Protein AF-A0A0C2N9U9-F1 (afdb_monomer_lite)

pLDDT: mean 89.39, std 9.35, range [49.03, 98.31]

Sequence (202 aa):
MAELYLKDLPQAAYCYDESAECYRQIQSRQAYNSYRKSIEIYLTQGDIAPAINSSVVNGYIYEDEFKDVTKSKIFYDLADDLRRKNDIEHECIITHDYMVEFCCKVSDAFNTNIKDIYEIIYVEEEVLRSARSICAMCLRFKEIHSKYIKKLKDREGRERIDYIEKNHKKFSDEVLHRICSSDLFTDEKKKTAMEKINAIKI

Secondary structure (DSSP, 8-state):
--GGG-S-HHHHHHHHHHHHHHHHHTT-THHHHHHHHHHHHHHHHT-HHHHHHHHHHHHHHHHHTS--HHHHHHHHHHHHHHHHHTT-----SS-HHHHHHHHHHHHHHHHH-HHHHHHHHHHHHHHHHH-SS--HHHHHHHHHHHHHHHHHHT--HHHHHHHHHHHHHHHHHHHHHHHHT-TTS-HHHHHHHHHHHHTS--

Structure (mmCIF, N/CA/C/O backbone):
data_AF-A0A0C2N9U9-F1
#
_entry.id   AF-A0A0C2N9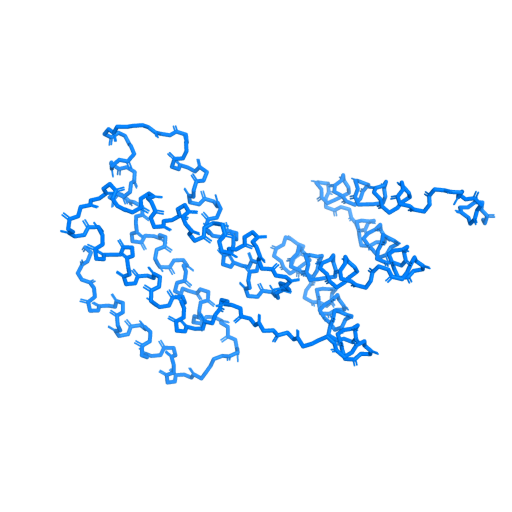U9-F1
#
loop_
_atom_site.group_PDB
_atom_site.id
_atom_site.type_symbol
_atom_site.label_atom_id
_atom_site.label_alt_id
_atom_site.label_comp_id
_atom_site.label_asym_id
_atom_site.label_entity_id
_atom_site.label_seq_id
_atom_site.pdbx_PDB_ins_code
_atom_site.Cartn_x
_atom_site.Cartn_y
_atom_site.Cartn_z
_atom_site.occupancy
_atom_site.B_iso_or_equiv
_atom_site.auth_seq_id
_atom_site.auth_comp_id
_atom_site.auth_asym_id
_atom_site.auth_atom_id
_atom_site.pdbx_PDB_model_num
ATOM 1 N N . MET A 1 1 ? 29.329 5.532 -18.980 1.00 49.03 1 MET A N 1
ATOM 2 C CA . MET A 1 1 ? 29.214 4.086 -19.276 1.00 49.03 1 MET A CA 1
ATOM 3 C C . MET A 1 1 ? 30.197 3.269 -18.426 1.00 49.03 1 MET A C 1
ATOM 5 O O . MET A 1 1 ? 31.014 2.546 -18.971 1.00 49.03 1 MET A O 1
ATOM 9 N N . ALA A 1 2 ? 30.142 3.390 -17.093 1.00 51.28 2 ALA A N 1
ATOM 10 C CA . ALA A 1 2 ? 30.971 2.594 -16.170 1.00 51.28 2 ALA A CA 1
ATOM 11 C C . ALA A 1 2 ? 30.131 1.717 -15.214 1.00 51.28 2 ALA A C 1
ATOM 13 O O . ALA A 1 2 ? 30.673 0.840 -14.558 1.00 51.28 2 ALA A O 1
ATOM 14 N N . GLU A 1 3 ? 28.806 1.909 -15.174 1.00 55.00 3 GLU A N 1
ATOM 15 C CA . GLU A 1 3 ? 27.892 1.201 -14.259 1.00 55.00 3 GLU A CA 1
ATOM 16 C C . GLU A 1 3 ? 27.581 -0.250 -14.698 1.00 55.00 3 GLU A C 1
ATOM 18 O O . GLU A 1 3 ? 27.116 -1.047 -13.895 1.00 55.00 3 GLU A O 1
ATOM 23 N N . LEU A 1 4 ? 27.889 -0.636 -15.944 1.00 50.47 4 LEU A N 1
ATOM 24 C CA . LEU A 1 4 ? 27.544 -1.951 -16.520 1.00 50.47 4 LEU A CA 1
ATOM 25 C C . LEU A 1 4 ? 28.515 -3.098 -16.170 1.00 50.47 4 LEU A C 1
ATOM 27 O O . LEU A 1 4 ? 28.270 -4.233 -16.561 1.00 50.47 4 LEU A O 1
ATOM 31 N N . TYR A 1 5 ? 29.598 -2.826 -15.433 1.00 55.53 5 TYR A N 1
ATOM 32 C CA . TYR A 1 5 ? 30.563 -3.844 -14.975 1.00 55.53 5 TYR A CA 1
ATOM 33 C C . TYR A 1 5 ? 30.456 -4.155 -13.476 1.00 55.53 5 TYR A C 1
ATOM 35 O O . TYR A 1 5 ? 31.357 -4.768 -12.896 1.00 55.53 5 TYR A O 1
ATOM 43 N N . LEU A 1 6 ? 29.364 -3.745 -12.826 1.00 58.78 6 LEU A N 1
ATOM 44 C CA . LEU A 1 6 ? 29.088 -4.161 -11.459 1.00 58.78 6 LEU A CA 1
ATOM 45 C C . LEU A 1 6 ? 28.741 -5.654 -11.472 1.00 58.78 6 LEU A C 1
ATOM 47 O O . LEU A 1 6 ? 27.639 -6.051 -11.831 1.00 58.78 6 LEU A O 1
ATOM 51 N N . LYS A 1 7 ? 29.703 -6.484 -11.050 1.00 65.69 7 LYS A N 1
ATOM 52 C CA . LYS A 1 7 ? 29.516 -7.918 -10.757 1.00 65.69 7 LYS A CA 1
ATOM 53 C C . LYS A 1 7 ? 28.448 -8.188 -9.681 1.00 65.69 7 LYS A C 1
ATOM 55 O O . LYS A 1 7 ? 28.161 -9.347 -9.412 1.00 65.69 7 LYS A O 1
ATOM 60 N N . ASP A 1 8 ? 27.875 -7.142 -9.092 1.00 81.88 8 ASP A N 1
ATOM 61 C CA . ASP A 1 8 ? 26.877 -7.201 -8.034 1.00 81.88 8 ASP A CA 1
ATOM 62 C C . ASP A 1 8 ? 25.655 -6.347 -8.409 1.00 81.88 8 ASP A C 1
ATOM 64 O O . ASP A 1 8 ? 25.446 -5.233 -7.924 1.00 81.88 8 ASP A O 1
ATOM 68 N N . LEU A 1 9 ? 24.876 -6.855 -9.367 1.00 85.62 9 LEU A N 1
ATOM 69 C CA . LEU A 1 9 ? 23.599 -6.257 -9.758 1.00 85.62 9 LEU A CA 1
ATOM 70 C C . LEU A 1 9 ? 22.628 -6.111 -8.561 1.00 85.62 9 LEU A C 1
ATOM 72 O O . LEU A 1 9 ? 21.999 -5.057 -8.474 1.00 85.62 9 LEU A O 1
ATOM 76 N N . PRO A 1 10 ? 22.527 -7.066 -7.603 1.00 88.62 10 PRO A N 1
ATOM 77 C CA . PRO A 1 10 ? 21.650 -6.892 -6.441 1.00 88.62 10 PRO A CA 1
ATOM 78 C C . PRO A 1 10 ? 22.028 -5.673 -5.598 1.00 88.62 10 PRO A C 1
ATOM 80 O O . PRO A 1 10 ? 21.167 -4.860 -5.256 1.00 88.62 10 PRO A O 1
ATOM 83 N N . GLN A 1 11 ? 23.324 -5.491 -5.333 1.00 91.12 11 GLN A N 1
ATOM 84 C CA . GLN A 1 11 ? 23.807 -4.319 -4.608 1.00 91.12 11 GLN A CA 1
ATOM 85 C C . GLN A 1 11 ? 23.508 -3.015 -5.361 1.00 91.12 11 GLN A C 1
ATOM 87 O O . GLN A 1 11 ? 23.217 -1.994 -4.738 1.00 91.12 11 GLN A O 1
ATOM 92 N N . ALA A 1 12 ? 23.554 -3.030 -6.695 1.00 90.62 12 ALA A N 1
ATOM 93 C CA . ALA A 1 12 ? 23.237 -1.858 -7.503 1.00 90.62 12 ALA A CA 1
ATOM 94 C C . ALA A 1 12 ? 21.757 -1.450 -7.392 1.00 90.62 12 ALA A C 1
ATOM 96 O O . ALA A 1 12 ? 21.483 -0.263 -7.210 1.00 90.62 12 ALA A O 1
ATOM 97 N N . ALA A 1 13 ? 20.817 -2.405 -7.455 1.00 92.38 13 ALA A N 1
ATOM 98 C CA . ALA A 1 13 ? 19.388 -2.129 -7.269 1.00 92.38 13 ALA A CA 1
ATOM 99 C C . ALA A 1 13 ? 19.127 -1.482 -5.900 1.00 92.38 13 ALA A C 1
ATOM 101 O O . ALA A 1 13 ? 18.546 -0.398 -5.829 1.00 92.38 13 ALA A O 1
ATOM 102 N N . TYR A 1 14 ? 19.686 -2.074 -4.839 1.00 93.38 14 TYR A N 1
ATOM 103 C CA . TYR A 1 14 ? 19.601 -1.545 -3.478 1.00 93.38 14 TYR A CA 1
ATOM 104 C C . TYR A 1 14 ? 20.135 -0.107 -3.366 1.00 93.38 14 TYR A C 1
ATOM 106 O O . TYR A 1 14 ? 19.474 0.765 -2.809 1.00 93.38 14 TYR A O 1
ATOM 114 N N . CYS A 1 15 ? 21.308 0.184 -3.941 1.00 95.19 15 CYS A N 1
ATOM 115 C CA . CYS A 1 15 ? 21.875 1.536 -3.924 1.00 95.19 15 CYS A CA 1
ATOM 116 C C . CYS A 1 15 ? 20.981 2.567 -4.633 1.00 95.19 15 CYS A C 1
ATOM 118 O O . CYS A 1 15 ? 20.924 3.726 -4.207 1.00 95.19 15 CYS A O 1
ATOM 120 N N . TYR A 1 16 ? 20.298 2.178 -5.714 1.00 96.56 16 TYR A N 1
ATOM 121 C CA . TYR A 1 16 ? 19.346 3.062 -6.384 1.00 96.56 16 TYR A CA 1
ATOM 122 C C . TYR A 1 16 ? 18.065 3.255 -5.576 1.00 96.56 16 TYR A C 1
ATOM 124 O O . TYR A 1 16 ? 17.599 4.392 -5.517 1.00 96.56 16 TYR A O 1
ATOM 132 N N . ASP A 1 17 ? 17.542 2.212 -4.930 1.00 95.06 17 ASP A N 1
ATOM 133 C CA . ASP A 1 17 ? 16.394 2.328 -4.021 1.00 95.06 17 ASP A CA 1
ATOM 134 C C . ASP A 1 17 ? 16.714 3.293 -2.864 1.00 95.06 17 ASP A C 1
ATOM 136 O O . ASP A 1 17 ? 16.006 4.281 -2.673 1.00 95.06 17 ASP A O 1
ATOM 140 N N . GLU A 1 18 ? 17.849 3.115 -2.183 1.00 96.12 18 GLU A N 1
ATOM 141 C CA . GLU A 1 18 ? 18.300 4.011 -1.103 1.00 96.12 18 GLU A CA 1
ATOM 142 C C . GLU A 1 18 ? 18.493 5.457 -1.586 1.00 96.12 18 GLU A C 1
ATOM 144 O O . GLU A 1 18 ? 18.069 6.421 -0.943 1.00 96.12 18 GLU A O 1
ATOM 149 N N . SER A 1 19 ? 19.103 5.633 -2.762 1.00 97.06 19 SER A N 1
ATOM 150 C CA . SER A 1 19 ? 19.270 6.964 -3.355 1.00 97.06 19 SER A CA 1
ATOM 151 C C . SER A 1 19 ? 17.921 7.606 -3.677 1.00 97.06 19 SER A C 1
ATOM 153 O O . SER A 1 19 ? 17.749 8.813 -3.490 1.00 97.06 19 SER A O 1
ATOM 155 N N . ALA A 1 20 ? 16.962 6.822 -4.176 1.00 97.50 20 ALA A N 1
ATOM 156 C CA . ALA A 1 20 ? 15.617 7.295 -4.467 1.00 97.50 20 ALA A CA 1
ATOM 157 C C . ALA A 1 20 ? 14.904 7.766 -3.195 1.00 97.50 20 ALA A C 1
ATOM 159 O O . ALA A 1 20 ? 14.306 8.841 -3.220 1.00 97.50 20 ALA A O 1
ATOM 160 N N . GLU A 1 21 ? 15.045 7.042 -2.081 1.00 97.25 21 GLU A N 1
ATOM 161 C CA . GLU A 1 21 ? 14.502 7.442 -0.778 1.00 97.25 21 GLU A CA 1
ATOM 162 C C . GLU A 1 21 ? 15.120 8.753 -0.270 1.00 97.25 21 GLU A C 1
ATOM 164 O O . GLU A 1 21 ? 14.391 9.670 0.119 1.00 97.25 21 GLU A O 1
ATOM 169 N N . CYS A 1 22 ? 16.443 8.919 -0.365 1.00 97.75 22 CYS A N 1
ATOM 170 C CA . CYS A 1 22 ? 17.098 10.193 -0.047 1.00 97.75 22 CYS A CA 1
ATOM 171 C C . CYS A 1 22 ? 16.561 11.348 -0.910 1.00 97.75 22 CYS A C 1
ATOM 173 O O . CYS A 1 22 ? 16.262 12.431 -0.402 1.00 97.75 22 CYS A O 1
ATOM 175 N N . TYR A 1 23 ? 16.397 11.132 -2.219 1.00 98.19 23 TYR A N 1
ATOM 176 C CA . TYR A 1 23 ? 15.836 12.145 -3.115 1.00 98.19 23 TYR A CA 1
ATOM 177 C C . TYR A 1 23 ? 14.367 12.441 -2.832 1.00 98.19 23 TYR A C 1
ATOM 179 O O . TYR A 1 23 ? 13.954 13.597 -2.937 1.00 98.19 23 TYR A O 1
ATOM 187 N N . ARG A 1 24 ? 13.585 11.429 -2.459 1.00 97.19 24 ARG A N 1
ATOM 188 C CA . ARG A 1 24 ? 12.180 11.565 -2.078 1.00 97.19 24 ARG A CA 1
ATOM 189 C C . ARG A 1 24 ? 12.018 12.453 -0.853 1.00 97.19 24 ARG A C 1
ATOM 191 O O . ARG A 1 24 ? 11.185 13.355 -0.886 1.00 97.19 24 ARG A O 1
ATOM 198 N N . GLN A 1 25 ? 12.857 12.280 0.169 1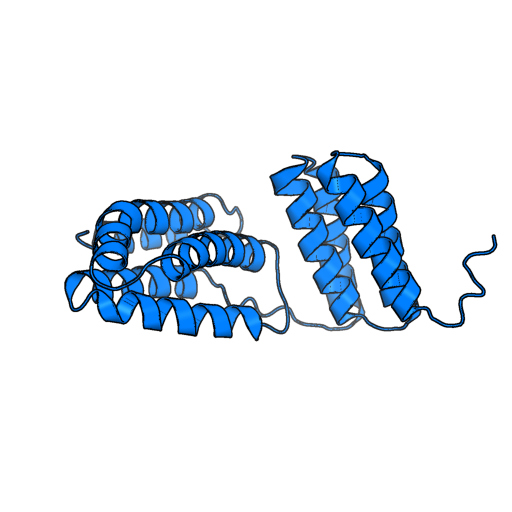.00 96.62 25 GLN A N 1
ATOM 199 C CA . GLN A 1 25 ? 12.823 13.102 1.386 1.00 96.62 25 GLN A CA 1
ATOM 200 C C . GLN A 1 25 ? 12.994 14.603 1.107 1.00 96.62 25 GLN A C 1
ATOM 202 O O . GLN A 1 25 ? 12.370 15.426 1.772 1.00 96.62 25 GLN A O 1
ATOM 207 N N . ILE A 1 26 ? 13.794 14.967 0.099 1.00 97.25 26 ILE A N 1
ATOM 208 C CA . ILE A 1 26 ? 13.979 16.361 -0.342 1.00 97.25 26 ILE A CA 1
ATOM 209 C C . ILE A 1 26 ? 13.111 16.738 -1.556 1.00 97.25 26 ILE A C 1
ATOM 211 O O . ILE A 1 26 ? 13.360 17.758 -2.198 1.00 97.25 26 ILE A O 1
ATOM 215 N N . GLN A 1 27 ? 12.122 15.907 -1.907 1.00 94.44 27 GLN A N 1
ATOM 216 C CA . GLN A 1 27 ? 11.209 16.086 -3.045 1.00 94.44 27 GLN A CA 1
ATOM 217 C C . GLN A 1 27 ? 11.915 16.316 -4.396 1.00 94.44 27 GLN A C 1
ATOM 219 O O . GLN A 1 27 ? 11.404 16.987 -5.299 1.00 94.44 27 GLN A O 1
ATOM 224 N N . SER A 1 28 ? 13.104 15.743 -4.571 1.00 96.69 28 SER A N 1
ATOM 225 C CA . SER A 1 28 ? 13.881 15.876 -5.798 1.00 96.69 28 SER A CA 1
ATOM 226 C C . SER A 1 28 ? 13.285 15.039 -6.926 1.00 96.69 28 SER A C 1
ATOM 228 O O . SER A 1 28 ? 12.960 13.860 -6.772 1.00 96.69 28 SER A O 1
ATOM 230 N N . ARG A 1 29 ? 13.248 15.619 -8.133 1.00 94.50 29 ARG A N 1
ATOM 231 C CA . ARG A 1 29 ? 12.865 14.904 -9.363 1.00 94.50 29 ARG A CA 1
ATOM 232 C C . ARG A 1 29 ? 13.794 13.727 -9.683 1.00 94.50 29 ARG A C 1
ATOM 234 O O . ARG A 1 29 ? 13.412 12.870 -10.473 1.00 94.50 29 ARG A O 1
ATOM 241 N N . GLN A 1 30 ? 14.987 13.676 -9.084 1.00 97.38 30 GLN A N 1
ATOM 242 C CA . GLN A 1 30 ? 15.933 12.574 -9.268 1.00 97.38 30 GLN A CA 1
ATOM 243 C C . GLN A 1 30 ? 15.434 11.249 -8.678 1.00 97.38 30 GLN A C 1
ATOM 245 O O . GLN A 1 30 ? 15.834 10.207 -9.191 1.00 97.38 30 GLN A O 1
ATOM 250 N N . ALA A 1 31 ? 14.505 11.274 -7.710 1.00 97.88 31 ALA A N 1
ATOM 251 C CA . ALA A 1 31 ? 13.888 10.061 -7.167 1.00 97.88 31 ALA A CA 1
ATOM 252 C C . ALA A 1 31 ? 13.310 9.171 -8.282 1.00 97.88 31 ALA A C 1
ATOM 254 O O . ALA A 1 31 ? 13.536 7.966 -8.295 1.00 97.88 31 ALA A O 1
ATOM 255 N N . TYR A 1 32 ? 12.677 9.781 -9.293 1.00 98.06 32 TYR A N 1
ATOM 256 C CA . TYR A 1 32 ? 12.058 9.069 -10.414 1.00 98.06 32 TYR A CA 1
ATOM 257 C C . TYR A 1 32 ? 13.077 8.228 -11.180 1.00 98.06 32 TYR A C 1
ATOM 259 O O . TYR A 1 32 ? 12.848 7.052 -11.454 1.00 98.06 32 TYR A O 1
ATOM 267 N N . ASN A 1 33 ? 14.214 8.843 -11.516 1.00 97.69 33 ASN A N 1
ATOM 268 C CA . ASN A 1 33 ? 15.267 8.191 -12.283 1.00 97.69 33 ASN A CA 1
ATOM 269 C C . ASN A 1 33 ? 15.911 7.061 -11.475 1.00 97.69 33 ASN A C 1
ATOM 271 O O . ASN A 1 33 ? 16.193 6.009 -12.039 1.00 97.69 33 ASN A O 1
ATOM 275 N N . SER A 1 34 ? 16.113 7.257 -10.170 1.00 97.88 34 SER A N 1
ATOM 276 C CA . SER A 1 34 ? 16.665 6.223 -9.292 1.00 97.88 34 SER A CA 1
ATOM 277 C C . SER A 1 34 ? 15.720 5.022 -9.169 1.00 97.88 34 SER A C 1
ATOM 279 O O . SER A 1 34 ? 16.138 3.899 -9.434 1.00 97.88 34 SER A O 1
ATOM 281 N N . TYR A 1 35 ? 14.427 5.249 -8.912 1.00 98.25 35 TYR A N 1
ATOM 282 C CA . TYR A 1 35 ? 13.419 4.182 -8.890 1.00 98.25 35 TYR A CA 1
ATOM 283 C C . TYR A 1 35 ? 13.339 3.412 -10.215 1.00 98.25 35 TYR A C 1
ATOM 285 O O . TYR A 1 35 ? 13.295 2.183 -10.231 1.00 98.25 35 TYR A O 1
ATOM 293 N N . ARG A 1 36 ? 13.356 4.128 -11.348 1.00 98.31 36 ARG A N 1
ATOM 294 C CA . ARG A 1 36 ? 13.384 3.529 -12.691 1.00 98.31 36 ARG A CA 1
ATOM 295 C C . ARG A 1 36 ? 14.598 2.624 -12.893 1.00 98.31 36 ARG A C 1
ATOM 297 O O . ARG A 1 36 ? 14.431 1.503 -13.363 1.00 98.31 36 ARG A O 1
ATOM 304 N N . LYS A 1 37 ? 15.791 3.093 -12.518 1.00 97.19 37 LYS A N 1
ATOM 305 C CA . LYS A 1 37 ? 17.034 2.319 -12.636 1.00 97.19 37 LYS A CA 1
ATOM 306 C C . LYS A 1 37 ? 17.024 1.065 -11.763 1.00 97.19 37 LYS A C 1
ATOM 308 O O . LYS A 1 37 ? 17.445 0.014 -12.230 1.00 97.19 37 LYS A O 1
ATOM 313 N N . SER A 1 38 ? 16.513 1.158 -10.535 1.00 97.62 38 SER A N 1
ATOM 314 C CA . SER A 1 38 ? 16.348 -0.011 -9.662 1.00 97.62 38 SER A CA 1
ATOM 315 C C . SER A 1 38 ? 15.461 -1.082 -10.315 1.00 97.62 38 SER A C 1
ATOM 317 O O . SER A 1 38 ? 15.868 -2.235 -10.451 1.00 97.62 38 SER A O 1
ATOM 319 N N . ILE A 1 39 ? 14.301 -0.683 -10.853 1.00 97.75 39 ILE A N 1
ATOM 320 C CA . ILE A 1 39 ? 13.403 -1.591 -11.587 1.00 97.75 39 ILE A CA 1
ATOM 321 C C . ILE A 1 39 ? 14.095 -2.207 -12.810 1.00 97.75 39 ILE A C 1
ATOM 323 O O . ILE A 1 39 ? 13.982 -3.409 -13.036 1.00 97.75 39 ILE A O 1
ATOM 327 N N . GLU A 1 40 ? 14.832 -1.417 -13.592 1.00 97.25 40 GLU A N 1
ATOM 328 C CA . GLU A 1 40 ? 15.580 -1.912 -14.756 1.00 97.25 40 GLU A CA 1
ATOM 329 C C . GLU A 1 40 ? 16.626 -2.973 -14.378 1.00 97.25 40 GLU A C 1
ATOM 331 O O . GLU A 1 40 ? 16.832 -3.929 -15.131 1.00 97.25 40 GLU A O 1
ATOM 336 N N . ILE A 1 41 ? 17.245 -2.857 -13.201 1.00 96.00 41 ILE A N 1
ATOM 337 C CA . ILE A 1 41 ? 18.189 -3.859 -12.696 1.00 96.00 41 ILE A CA 1
ATOM 338 C C . ILE A 1 41 ? 17.466 -5.149 -12.315 1.00 96.00 41 ILE A C 1
ATOM 340 O O . ILE A 1 41 ? 17.887 -6.204 -12.790 1.00 96.00 41 ILE A O 1
ATOM 344 N N . TYR A 1 42 ? 16.355 -5.080 -11.568 1.00 96.38 42 TYR A N 1
ATOM 345 C CA . TYR A 1 42 ? 15.546 -6.270 -11.262 1.00 96.38 42 TYR A CA 1
ATOM 346 C C . TYR A 1 42 ? 15.123 -7.000 -12.546 1.00 96.38 42 TYR A C 1
ATOM 348 O O . TYR A 1 42 ? 15.248 -8.218 -12.655 1.00 96.38 42 TYR A O 1
ATOM 356 N N . LEU A 1 43 ? 14.707 -6.255 -13.576 1.00 96.75 43 LEU A N 1
ATOM 357 C CA . LEU A 1 43 ? 14.365 -6.834 -14.878 1.00 96.75 43 LEU A CA 1
ATOM 358 C C . LEU A 1 43 ? 15.566 -7.485 -15.572 1.00 96.75 43 LEU A C 1
ATOM 360 O O . LEU A 1 43 ? 15.426 -8.562 -16.146 1.00 96.75 43 LEU A O 1
ATOM 364 N N . THR A 1 44 ? 16.746 -6.866 -15.499 1.00 95.44 44 THR A N 1
ATOM 365 C CA . THR A 1 44 ? 17.985 -7.417 -16.076 1.00 95.44 44 THR A CA 1
ATOM 366 C C . THR A 1 44 ? 18.401 -8.724 -15.394 1.00 95.44 44 THR A C 1
ATOM 368 O O . THR A 1 44 ? 18.977 -9.599 -16.037 1.00 95.44 44 THR A O 1
ATOM 371 N N . GLN A 1 45 ? 18.087 -8.878 -14.108 1.00 94.38 45 GLN A N 1
ATOM 372 C CA . GLN A 1 45 ? 18.348 -10.093 -13.331 1.00 94.38 45 GLN A CA 1
ATOM 373 C C . GLN A 1 45 ? 17.310 -11.201 -13.551 1.00 94.38 45 GLN A C 1
ATOM 375 O O . GLN A 1 45 ? 17.552 -12.342 -13.166 1.00 94.38 45 GLN A O 1
ATOM 380 N N . GLY A 1 46 ? 16.170 -10.885 -14.172 1.00 95.19 46 GLY A N 1
ATOM 381 C CA . GLY A 1 46 ? 15.026 -11.794 -14.269 1.00 95.19 46 GLY A CA 1
ATOM 382 C C . GLY A 1 46 ? 14.142 -11.816 -13.015 1.00 95.19 46 GLY A C 1
ATOM 383 O O . GLY A 1 46 ? 13.229 -12.635 -12.928 1.00 95.19 46 GLY A O 1
ATOM 384 N N . ASP A 1 47 ? 14.355 -10.899 -12.071 1.00 95.81 47 ASP A N 1
ATOM 385 C CA . ASP A 1 47 ? 13.592 -10.781 -10.827 1.00 95.81 47 ASP A CA 1
ATOM 386 C C . ASP A 1 47 ? 12.274 -10.021 -11.062 1.00 95.81 47 ASP A C 1
ATOM 388 O O . ASP A 1 47 ? 12.078 -8.869 -10.663 1.00 95.81 47 ASP A O 1
ATOM 392 N N . ILE A 1 48 ? 11.331 -10.683 -11.738 1.00 96.50 48 ILE A N 1
ATOM 393 C CA . ILE A 1 48 ? 10.069 -10.069 -12.182 1.00 96.50 48 ILE A CA 1
ATOM 394 C C . ILE A 1 48 ? 9.178 -9.633 -11.010 1.00 96.50 48 ILE A C 1
ATOM 396 O O . ILE A 1 48 ? 8.587 -8.553 -11.053 1.00 96.50 48 ILE A O 1
ATOM 400 N N . ALA A 1 49 ? 9.072 -10.442 -9.953 1.00 94.00 49 ALA A N 1
ATOM 401 C CA . ALA A 1 49 ? 8.210 -10.124 -8.813 1.00 94.00 49 ALA A CA 1
ATOM 402 C C . ALA A 1 49 ? 8.675 -8.862 -8.049 1.00 94.00 49 ALA A C 1
ATOM 404 O O . ALA A 1 49 ? 7.845 -7.970 -7.842 1.00 94.00 49 ALA A O 1
ATOM 405 N N . PRO A 1 50 ? 9.970 -8.707 -7.696 1.00 94.25 50 PRO A N 1
ATOM 406 C CA . PRO A 1 50 ? 10.502 -7.439 -7.196 1.00 94.25 50 PRO A CA 1
ATOM 407 C C . PRO A 1 50 ? 10.246 -6.259 -8.137 1.00 94.25 50 PRO A C 1
ATOM 409 O O . PRO A 1 50 ? 9.764 -5.226 -7.682 1.00 94.25 50 PRO A O 1
ATOM 412 N N . ALA A 1 51 ? 10.458 -6.417 -9.449 1.00 96.75 51 ALA A N 1
ATOM 413 C CA . ALA A 1 51 ? 10.204 -5.348 -10.417 1.00 96.75 51 ALA A CA 1
ATOM 414 C C . ALA A 1 51 ? 8.732 -4.886 -10.427 1.00 96.75 51 ALA A C 1
ATOM 416 O O . ALA A 1 51 ? 8.462 -3.680 -10.447 1.00 96.75 51 ALA A O 1
ATOM 417 N N . ILE A 1 52 ? 7.776 -5.822 -10.371 1.00 96.06 52 ILE A N 1
ATOM 418 C CA . ILE A 1 52 ? 6.340 -5.522 -10.259 1.00 96.06 52 ILE A CA 1
ATOM 419 C C . ILE A 1 52 ? 6.052 -4.782 -8.950 1.00 96.06 52 ILE A C 1
ATOM 421 O O . ILE A 1 52 ? 5.418 -3.727 -8.971 1.00 96.06 52 ILE A O 1
ATOM 425 N N . ASN A 1 53 ? 6.526 -5.305 -7.817 1.00 94.56 53 ASN A N 1
ATOM 426 C CA . ASN A 1 53 ? 6.263 -4.718 -6.503 1.00 94.56 53 ASN A CA 1
ATOM 427 C C . ASN A 1 53 ? 6.845 -3.304 -6.389 1.00 94.56 53 ASN A C 1
ATOM 429 O O . ASN A 1 53 ? 6.126 -2.388 -5.988 1.00 94.56 53 ASN A O 1
ATOM 433 N N . SER A 1 54 ? 8.095 -3.105 -6.811 1.00 96.06 54 SER A N 1
ATOM 434 C CA . SER A 1 54 ? 8.738 -1.789 -6.845 1.00 96.06 54 SER A CA 1
ATOM 435 C C . SER A 1 54 ? 7.984 -0.828 -7.757 1.00 96.06 54 SER A C 1
ATOM 437 O O . SER A 1 54 ? 7.751 0.315 -7.379 1.00 96.06 54 SER A O 1
ATOM 439 N N . SER A 1 55 ? 7.508 -1.286 -8.918 1.00 97.69 55 SER A N 1
ATOM 440 C CA . SER A 1 55 ? 6.668 -0.462 -9.794 1.00 97.69 55 SER A CA 1
ATOM 441 C C . SER A 1 55 ? 5.388 -0.011 -9.076 1.00 97.69 55 SER A C 1
ATOM 443 O O . SER A 1 55 ? 5.098 1.179 -9.020 1.00 97.69 55 SER A O 1
ATOM 445 N N . VAL A 1 56 ? 4.655 -0.914 -8.423 1.00 96.75 56 VAL A N 1
ATOM 446 C CA . VAL A 1 56 ? 3.427 -0.550 -7.693 1.00 96.75 56 VAL A CA 1
ATOM 447 C C . VAL A 1 56 ? 3.707 0.409 -6.526 1.00 96.75 56 VAL A C 1
ATOM 449 O O . VAL A 1 56 ? 2.978 1.387 -6.351 1.00 96.75 56 VAL A O 1
ATOM 452 N N . VAL A 1 57 ? 4.766 0.173 -5.746 1.00 96.25 57 VAL A N 1
ATOM 453 C CA . VAL A 1 57 ? 5.164 1.050 -4.629 1.00 96.25 57 VAL A CA 1
ATOM 454 C C . VAL A 1 57 ? 5.546 2.441 -5.124 1.00 96.25 57 VAL A C 1
ATOM 456 O O . VAL A 1 57 ? 5.055 3.438 -4.600 1.00 96.25 57 VAL A O 1
ATOM 459 N N . ASN A 1 58 ? 6.348 2.526 -6.180 1.00 97.88 58 ASN A N 1
ATOM 460 C CA . ASN A 1 58 ? 6.789 3.806 -6.727 1.00 97.88 58 ASN A CA 1
ATOM 461 C C . ASN A 1 58 ? 5.624 4.571 -7.365 1.00 97.88 58 ASN A C 1
ATOM 463 O O . ASN A 1 58 ? 5.516 5.786 -7.194 1.00 97.88 58 ASN A O 1
ATOM 467 N N . GLY A 1 59 ? 4.700 3.865 -8.025 1.00 97.44 59 GLY A N 1
ATOM 468 C CA . GLY A 1 59 ? 3.448 4.445 -8.507 1.00 97.44 59 GLY A CA 1
ATOM 469 C C . GLY A 1 59 ? 2.632 5.076 -7.378 1.00 97.44 59 GLY A C 1
ATOM 470 O O . GLY A 1 59 ? 2.155 6.202 -7.525 1.00 97.44 59 GLY A O 1
ATOM 471 N N . TYR A 1 60 ? 2.551 4.397 -6.230 1.00 95.69 60 TYR A N 1
ATOM 472 C CA . TYR A 1 60 ? 1.871 4.906 -5.038 1.00 95.69 60 TYR A CA 1
ATOM 473 C C . TYR A 1 60 ? 2.535 6.160 -4.469 1.00 95.69 60 TYR A C 1
ATOM 475 O O . TYR A 1 60 ? 1.861 7.160 -4.237 1.00 95.69 60 TYR A O 1
ATOM 483 N N . ILE A 1 61 ? 3.859 6.140 -4.310 1.00 96.00 61 ILE A N 1
ATOM 484 C CA . ILE A 1 61 ? 4.633 7.286 -3.816 1.00 96.00 61 ILE A CA 1
ATOM 485 C C . ILE A 1 61 ? 4.410 8.515 -4.709 1.00 96.00 61 ILE A C 1
ATOM 487 O O . ILE A 1 61 ? 4.170 9.617 -4.214 1.00 96.00 61 ILE A O 1
ATOM 491 N N . TYR A 1 62 ? 4.452 8.348 -6.034 1.00 97.31 62 TYR A N 1
ATOM 492 C CA . TYR A 1 62 ? 4.234 9.467 -6.952 1.00 97.31 62 TYR A CA 1
ATOM 493 C C . TYR A 1 62 ? 2.810 10.017 -6.907 1.00 97.31 62 TYR A C 1
ATOM 495 O O . TYR A 1 62 ? 2.624 11.231 -7.017 1.00 97.31 62 TYR A O 1
ATOM 503 N N . GLU A 1 63 ? 1.818 9.151 -6.719 1.00 95.19 63 GLU A N 1
ATOM 504 C CA . GLU A 1 63 ? 0.427 9.566 -6.576 1.00 95.19 63 GLU A CA 1
ATOM 505 C C . GLU A 1 63 ? 0.185 10.319 -5.265 1.00 95.19 63 GLU A C 1
ATOM 507 O O . GLU A 1 63 ? -0.403 11.402 -5.270 1.00 95.19 63 GLU A O 1
ATOM 512 N N . ASP A 1 64 ? 0.628 9.754 -4.139 1.00 92.00 64 ASP A N 1
ATOM 513 C CA . ASP A 1 64 ? 0.252 10.245 -2.817 1.00 92.00 64 ASP A CA 1
ATOM 514 C C . ASP A 1 64 ? 1.181 11.349 -2.302 1.00 92.00 64 ASP A C 1
ATOM 516 O O . ASP A 1 64 ? 0.700 12.321 -1.723 1.00 92.00 64 ASP A O 1
ATOM 520 N N . GLU A 1 65 ? 2.483 11.292 -2.564 1.00 94.75 65 GLU A N 1
ATOM 521 C CA . GLU A 1 65 ? 3.425 12.274 -2.008 1.00 94.75 65 GLU A CA 1
ATOM 522 C C . GLU A 1 65 ? 3.770 13.379 -2.994 1.00 94.75 65 GLU A C 1
ATOM 524 O O . GLU A 1 65 ? 3.713 14.559 -2.653 1.00 94.75 65 GLU A O 1
ATOM 529 N N . PHE A 1 66 ? 4.084 13.013 -4.237 1.00 94.88 66 PHE A N 1
ATOM 530 C CA . PHE A 1 66 ? 4.433 13.993 -5.269 1.00 94.88 66 PHE A CA 1
ATOM 531 C C . PHE A 1 66 ? 3.212 14.600 -5.965 1.00 94.88 66 PHE A C 1
ATOM 533 O O . PHE A 1 66 ? 3.362 15.587 -6.686 1.00 94.88 66 PHE A O 1
ATOM 540 N N . LYS A 1 67 ? 2.022 14.010 -5.777 1.00 94.81 67 LYS A N 1
ATOM 541 C CA . LYS A 1 67 ? 0.780 14.368 -6.484 1.00 94.81 67 LYS A CA 1
ATOM 542 C C . LYS A 1 67 ? 0.953 14.393 -8.013 1.00 94.81 67 LYS A C 1
ATOM 544 O O . LYS A 1 67 ? 0.296 15.158 -8.716 1.00 94.81 67 LYS A O 1
ATOM 549 N N . ASP A 1 68 ? 1.840 13.544 -8.533 1.00 96.75 68 ASP A N 1
ATOM 550 C CA . ASP A 1 68 ? 2.170 13.424 -9.953 1.00 96.75 68 ASP A CA 1
ATOM 551 C C . ASP A 1 68 ? 1.508 12.165 -10.523 1.00 96.75 68 ASP A C 1
ATOM 553 O O . ASP A 1 68 ? 2.114 11.097 -10.655 1.00 96.75 68 ASP A O 1
ATOM 557 N N . VAL A 1 69 ? 0.222 12.306 -10.853 1.00 95.50 69 VAL A N 1
ATOM 558 C CA . VAL A 1 69 ? -0.615 11.226 -11.402 1.00 95.50 69 VAL A CA 1
ATOM 559 C C . VAL A 1 69 ? -0.045 10.686 -12.717 1.00 95.50 69 VAL A C 1
ATOM 561 O O . VAL A 1 69 ? -0.157 9.495 -12.999 1.00 95.50 69 VAL A O 1
ATOM 564 N N . THR A 1 70 ? 0.628 11.529 -13.506 1.00 96.88 70 THR A N 1
ATOM 565 C CA . THR A 1 70 ? 1.243 11.115 -14.772 1.00 96.88 70 THR A CA 1
ATOM 566 C C . THR A 1 70 ? 2.376 10.122 -14.532 1.00 96.88 70 THR A C 1
ATOM 568 O O . THR A 1 70 ? 2.395 9.059 -15.150 1.00 96.88 70 THR A O 1
ATOM 571 N N . LYS A 1 71 ? 3.305 10.421 -13.614 1.00 97.50 71 LYS A N 1
ATOM 572 C CA . LYS A 1 71 ? 4.382 9.477 -13.268 1.00 97.50 71 LYS A CA 1
ATOM 573 C C . LYS A 1 71 ? 3.872 8.253 -12.528 1.00 97.50 71 LYS A C 1
ATOM 575 O O . LYS A 1 71 ? 4.355 7.156 -12.789 1.00 97.50 71 LYS A O 1
ATOM 580 N N . SER A 1 72 ? 2.895 8.436 -11.645 1.00 97.00 72 SER A N 1
ATOM 581 C CA . SER A 1 72 ? 2.232 7.324 -10.969 1.00 97.00 72 SER A CA 1
ATOM 582 C C . SER A 1 72 ? 1.695 6.303 -11.977 1.00 97.00 72 SER A C 1
ATOM 584 O O . SER A 1 72 ? 2.035 5.121 -11.907 1.00 97.00 72 SER A O 1
ATOM 586 N N . LYS A 1 73 ? 0.964 6.784 -12.991 1.00 96.19 73 LYS A N 1
ATOM 587 C CA . LYS A 1 73 ? 0.412 5.948 -14.056 1.00 96.19 73 LYS A CA 1
ATOM 588 C C . LYS A 1 73 ? 1.489 5.179 -14.820 1.00 96.19 73 LYS A C 1
ATOM 590 O O . LYS A 1 73 ? 1.311 3.994 -15.055 1.00 96.19 73 LYS A O 1
ATOM 595 N N . ILE A 1 74 ? 2.624 5.807 -15.145 1.00 98.06 74 ILE A N 1
ATOM 596 C CA . ILE A 1 74 ? 3.741 5.123 -15.827 1.00 98.06 74 ILE A CA 1
ATOM 597 C C . ILE A 1 74 ? 4.204 3.890 -15.041 1.00 98.06 74 ILE A C 1
ATOM 599 O O . ILE A 1 74 ? 4.485 2.848 -15.631 1.00 98.06 74 ILE A O 1
ATOM 603 N N . PHE A 1 75 ? 4.295 3.995 -13.716 1.00 98.31 75 PHE A N 1
ATOM 604 C CA . PHE A 1 75 ? 4.703 2.872 -12.880 1.00 98.31 75 PHE A CA 1
ATOM 605 C C . PHE A 1 75 ? 3.616 1.799 -12.748 1.00 98.31 75 PHE A C 1
ATOM 607 O O . PHE A 1 75 ? 3.935 0.612 -12.781 1.00 98.31 75 PHE A O 1
ATOM 614 N N . TYR A 1 76 ? 2.345 2.184 -12.629 1.00 96.50 76 TYR A N 1
ATOM 615 C CA . TYR A 1 76 ? 1.249 1.213 -12.596 1.00 96.50 76 TYR A CA 1
ATOM 616 C C . TYR A 1 76 ? 1.096 0.465 -13.923 1.00 96.50 76 TYR A C 1
ATOM 618 O O . TYR A 1 76 ? 1.063 -0.764 -13.912 1.00 96.50 76 TYR A O 1
ATOM 626 N N . ASP A 1 77 ? 1.130 1.179 -15.050 1.00 96.69 77 ASP A N 1
ATOM 627 C CA . ASP A 1 77 ? 1.100 0.583 -16.388 1.00 96.69 77 ASP A CA 1
ATOM 628 C C . ASP A 1 77 ? 2.285 -0.387 -16.573 1.00 96.69 77 ASP A C 1
ATOM 630 O O . ASP A 1 77 ? 2.119 -1.482 -17.107 1.00 96.69 77 ASP A O 1
ATOM 634 N N . LEU A 1 78 ? 3.475 -0.037 -16.062 1.00 97.88 78 LEU A N 1
ATOM 635 C CA . LEU A 1 78 ? 4.637 -0.930 -16.076 1.00 97.88 78 LEU A CA 1
ATOM 636 C C . LEU A 1 78 ? 4.404 -2.207 -15.256 1.00 97.88 78 LEU A C 1
ATOM 638 O O . LEU A 1 78 ? 4.746 -3.293 -15.721 1.00 97.88 78 LEU A O 1
ATOM 642 N N . ALA A 1 79 ? 3.830 -2.104 -14.055 1.00 96.88 79 ALA A N 1
ATOM 643 C CA . ALA A 1 79 ? 3.527 -3.273 -13.230 1.00 96.88 79 ALA A CA 1
ATOM 644 C C . ALA A 1 79 ? 2.548 -4.226 -13.935 1.00 96.88 79 ALA A C 1
ATOM 646 O O . ALA A 1 79 ? 2.763 -5.440 -13.945 1.00 96.88 79 ALA A O 1
ATOM 647 N N . ASP A 1 80 ? 1.505 -3.681 -14.559 1.00 95.31 80 ASP A N 1
ATOM 648 C CA . ASP A 1 80 ? 0.495 -4.464 -15.273 1.00 95.31 80 ASP A CA 1
ATOM 649 C C . ASP A 1 80 ? 1.047 -5.073 -16.568 1.00 95.31 80 ASP A C 1
ATOM 651 O O . ASP A 1 80 ? 0.765 -6.231 -16.884 1.00 95.31 80 ASP A O 1
ATOM 655 N N . ASP A 1 81 ? 1.907 -4.355 -17.289 1.00 97.44 81 ASP A N 1
ATOM 656 C CA . ASP A 1 81 ? 2.643 -4.894 -18.434 1.00 97.44 81 ASP A CA 1
ATOM 657 C C . ASP A 1 81 ? 3.539 -6.068 -18.045 1.00 97.44 81 ASP A C 1
ATOM 659 O O . ASP A 1 81 ? 3.576 -7.078 -18.750 1.00 97.44 81 ASP A O 1
ATOM 663 N N . LEU A 1 82 ? 4.267 -5.947 -16.934 1.00 97.00 82 LEU A N 1
ATOM 664 C CA . LEU A 1 82 ? 5.146 -7.004 -16.443 1.00 97.00 82 LEU A CA 1
ATOM 665 C C . LEU A 1 82 ? 4.357 -8.245 -16.032 1.00 97.00 82 LEU A C 1
ATOM 667 O O . LEU A 1 82 ? 4.768 -9.352 -16.377 1.00 97.00 82 LEU A O 1
ATOM 671 N N . ARG A 1 83 ? 3.210 -8.073 -15.370 1.00 96.00 83 ARG A N 1
ATOM 672 C CA . ARG A 1 83 ? 2.295 -9.177 -15.052 1.00 96.00 83 ARG A CA 1
ATOM 673 C C . ARG A 1 83 ? 1.834 -9.904 -16.305 1.00 96.00 83 ARG A C 1
ATOM 675 O O . ARG A 1 83 ? 2.049 -11.105 -16.420 1.00 96.00 83 ARG A O 1
ATOM 682 N N . ARG A 1 84 ? 1.282 -9.162 -17.273 1.00 96.31 84 ARG A N 1
ATOM 683 C CA . ARG A 1 84 ? 0.769 -9.725 -18.533 1.00 96.31 84 ARG A CA 1
ATOM 684 C C . ARG A 1 84 ? 1.845 -10.460 -19.328 1.00 96.31 84 ARG A C 1
ATOM 686 O O . ARG A 1 84 ? 1.586 -11.534 -19.847 1.00 96.31 84 ARG A O 1
ATOM 693 N N . LYS A 1 85 ? 3.055 -9.900 -19.427 1.00 97.81 85 LYS A N 1
ATOM 694 C CA . LYS A 1 85 ? 4.160 -10.507 -20.195 1.00 97.81 85 LYS A CA 1
ATOM 695 C C . LYS A 1 85 ? 4.706 -11.792 -19.578 1.00 97.81 85 LYS A C 1
ATOM 697 O O . LYS A 1 85 ? 5.303 -12.581 -20.301 1.00 97.81 85 LYS A O 1
ATOM 702 N N . ASN A 1 86 ? 4.541 -11.972 -18.271 1.00 96.62 86 ASN A N 1
ATOM 703 C CA . ASN A 1 86 ? 5.078 -13.115 -17.532 1.00 96.62 86 ASN A CA 1
ATOM 704 C C . ASN A 1 86 ? 3.976 -14.046 -17.004 1.00 96.62 86 ASN A C 1
ATOM 706 O O . ASN A 1 86 ? 4.270 -14.908 -16.183 1.00 96.62 86 ASN A O 1
ATOM 710 N N . ASP A 1 8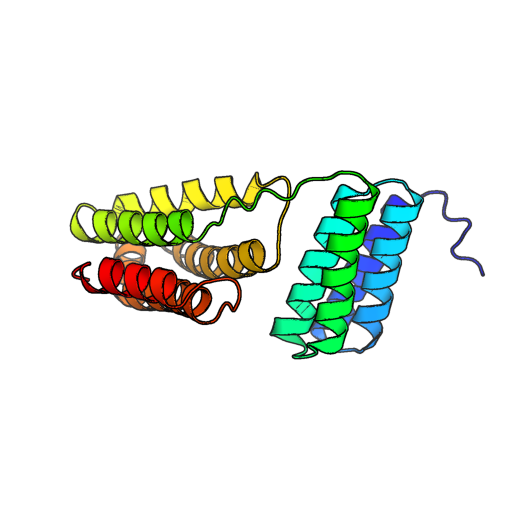7 ? 2.731 -13.857 -17.457 1.00 95.94 87 ASP A N 1
ATOM 711 C CA . ASP A 1 87 ? 1.558 -14.647 -17.063 1.00 95.94 87 ASP A CA 1
ATOM 712 C C . ASP A 1 87 ? 1.355 -14.717 -15.533 1.00 95.94 87 ASP A C 1
ATOM 714 O O . ASP A 1 87 ? 0.989 -15.738 -14.954 1.00 95.94 87 ASP A O 1
ATOM 718 N N . ILE A 1 88 ? 1.644 -13.602 -14.851 1.00 94.06 88 ILE A N 1
ATOM 719 C CA . ILE A 1 88 ? 1.470 -13.470 -13.402 1.00 94.06 88 ILE A CA 1
ATOM 720 C C . ILE A 1 88 ? 0.090 -12.876 -13.146 1.00 94.06 88 ILE A C 1
ATOM 722 O O . ILE A 1 88 ? -0.118 -11.667 -13.289 1.00 94.06 88 ILE A O 1
ATOM 726 N N . GLU A 1 89 ? -0.845 -13.721 -12.729 1.00 91.19 89 GLU A N 1
ATOM 727 C CA . GLU A 1 89 ? -2.159 -13.266 -12.290 1.00 91.19 89 GLU A CA 1
ATOM 728 C C . GLU A 1 89 ? -2.049 -12.409 -11.021 1.00 91.19 89 GLU A C 1
ATOM 730 O O . GLU A 1 89 ? -1.295 -12.704 -10.088 1.00 91.19 89 GLU A O 1
ATOM 735 N N . HIS A 1 90 ? -2.817 -11.320 -10.984 1.00 87.62 90 HIS A N 1
ATOM 736 C CA . HIS A 1 90 ? -2.988 -10.531 -9.774 1.00 87.62 90 HIS A CA 1
ATOM 737 C C . HIS A 1 90 ? -4.283 -10.935 -9.077 1.00 87.62 90 HIS A C 1
ATOM 739 O O . HIS A 1 90 ? -5.373 -10.554 -9.500 1.00 87.62 90 HIS A O 1
ATOM 745 N N . GLU A 1 91 ? -4.142 -11.646 -7.965 1.00 87.75 91 GLU A N 1
ATOM 746 C CA . GLU A 1 91 ? -5.236 -11.880 -7.032 1.00 87.75 91 GLU A CA 1
ATOM 747 C C . GLU A 1 91 ? -5.142 -10.857 -5.893 1.00 87.75 91 GLU A C 1
ATOM 749 O O . GLU A 1 91 ? -4.296 -10.948 -4.997 1.00 87.75 91 GLU A O 1
ATOM 754 N N . CYS A 1 92 ? -5.974 -9.815 -5.961 1.00 88.31 92 CYS A N 1
ATOM 755 C CA . CYS A 1 92 ? -6.055 -8.820 -4.899 1.00 88.31 92 CYS A CA 1
ATOM 756 C C . CYS A 1 92 ? -6.736 -9.437 -3.673 1.00 88.31 92 CYS A C 1
ATOM 758 O O . CYS A 1 92 ? -7.955 -9.583 -3.660 1.00 88.31 92 CYS A O 1
ATOM 760 N N . ILE A 1 93 ? -5.967 -9.742 -2.625 1.00 87.56 93 ILE A N 1
ATOM 761 C CA . ILE A 1 93 ? -6.517 -10.223 -1.343 1.00 87.56 93 ILE A CA 1
ATOM 762 C C . ILE A 1 93 ? -7.426 -9.156 -0.712 1.00 87.56 93 ILE A C 1
ATOM 764 O O . ILE A 1 93 ? -8.462 -9.464 -0.126 1.00 87.56 93 ILE A O 1
ATOM 768 N N . ILE A 1 94 ? -7.066 -7.881 -0.880 1.00 88.19 94 ILE A N 1
ATOM 769 C CA . ILE A 1 94 ? -7.783 -6.737 -0.310 1.00 88.19 94 ILE A CA 1
ATOM 770 C C . ILE A 1 94 ? -8.926 -6.340 -1.239 1.00 88.19 94 ILE A C 1
ATOM 772 O O . ILE A 1 94 ? -8.916 -5.300 -1.899 1.00 88.19 94 ILE A O 1
ATOM 776 N N . THR A 1 95 ? -9.907 -7.230 -1.334 1.00 87.75 95 THR A N 1
ATOM 777 C CA . THR A 1 95 ? -11.144 -6.973 -2.064 1.00 87.75 95 THR A CA 1
ATOM 778 C C . THR A 1 95 ? -12.034 -5.990 -1.302 1.00 87.75 95 THR A C 1
ATOM 780 O O . THR A 1 95 ? -11.834 -5.693 -0.124 1.00 87.75 95 THR A O 1
ATOM 783 N N . HIS A 1 96 ? -13.070 -5.503 -1.982 1.00 82.94 96 HIS A N 1
ATOM 784 C CA . HIS A 1 96 ? -14.154 -4.760 -1.345 1.00 82.94 96 HIS A CA 1
ATOM 785 C C . HIS A 1 96 ? -14.746 -5.514 -0.151 1.00 82.94 96 HIS A C 1
ATOM 787 O O . HIS A 1 96 ? -14.857 -4.965 0.943 1.00 82.94 96 HIS A O 1
ATOM 793 N N . ASP A 1 97 ? -15.115 -6.773 -0.379 1.00 85.12 97 ASP A N 1
ATOM 794 C CA . ASP A 1 97 ? -15.805 -7.579 0.620 1.00 85.12 97 ASP A CA 1
ATOM 795 C C . ASP A 1 97 ? -14.890 -7.850 1.807 1.00 85.12 97 ASP A C 1
ATOM 797 O O . ASP A 1 97 ? -15.333 -7.725 2.944 1.00 85.12 97 ASP A O 1
ATOM 801 N N . TYR A 1 98 ? -13.600 -8.069 1.543 1.00 90.06 98 TYR A N 1
ATOM 802 C CA . TYR A 1 98 ? -12.585 -8.166 2.583 1.00 90.06 98 TYR A CA 1
ATOM 803 C C . TYR A 1 98 ? -12.502 -6.886 3.429 1.00 90.06 98 TYR A C 1
ATOM 805 O O . TYR A 1 98 ? -12.539 -6.965 4.653 1.00 90.06 98 TYR A O 1
ATOM 813 N N . MET A 1 99 ? -12.434 -5.696 2.818 1.00 87.19 99 MET A N 1
ATOM 814 C CA . MET A 1 99 ? -12.344 -4.445 3.587 1.00 87.19 99 MET A CA 1
ATOM 815 C C . MET A 1 99 ? -13.609 -4.176 4.416 1.00 87.19 99 MET A C 1
ATOM 817 O O . MET A 1 99 ? -13.512 -3.702 5.548 1.00 87.19 99 MET A O 1
ATOM 821 N N . VAL A 1 100 ? -14.793 -4.495 3.881 1.00 84.19 100 VAL A N 1
ATOM 822 C CA . VAL A 1 100 ? -16.062 -4.381 4.618 1.00 84.19 100 VAL A CA 1
ATOM 823 C C . VAL A 1 100 ? -16.106 -5.371 5.778 1.00 84.19 100 VAL A C 1
ATOM 825 O O . VAL A 1 100 ? -16.435 -4.980 6.894 1.00 84.19 100 VAL A O 1
ATOM 828 N N . GLU A 1 101 ? -15.756 -6.633 5.531 1.00 89.56 101 GLU A N 1
ATOM 829 C CA . GLU A 1 101 ? -15.695 -7.671 6.560 1.00 89.56 101 GLU A CA 1
ATOM 830 C C . GLU A 1 101 ? -14.702 -7.294 7.662 1.00 89.56 101 GLU A C 1
ATOM 832 O O . GLU A 1 101 ? -15.014 -7.430 8.842 1.00 89.56 101 GLU A O 1
ATOM 837 N N . PHE A 1 102 ? -13.543 -6.750 7.292 1.00 89.88 102 PHE A N 1
ATOM 838 C CA . PHE A 1 102 ? -12.566 -6.222 8.232 1.00 89.88 102 PHE A CA 1
ATOM 839 C C . PHE A 1 102 ? -13.163 -5.113 9.110 1.00 89.88 102 PHE A C 1
ATOM 841 O O . PHE A 1 102 ? -13.081 -5.198 10.335 1.00 89.88 102 PHE A O 1
ATOM 848 N N . CYS A 1 103 ? -13.818 -4.106 8.521 1.00 86.00 103 CYS A N 1
ATOM 849 C CA . CYS A 1 103 ? -14.492 -3.059 9.294 1.00 86.00 103 CYS A CA 1
ATOM 850 C C . CYS A 1 103 ? -15.547 -3.640 10.249 1.00 86.00 103 CYS A C 1
ATOM 852 O O . CYS A 1 103 ? -15.571 -3.255 11.416 1.00 86.00 103 CYS A O 1
ATOM 854 N N . CYS A 1 104 ? -16.362 -4.598 9.791 1.00 86.94 104 CYS A N 1
ATOM 855 C CA . CYS A 1 104 ? -17.334 -5.291 10.639 1.00 86.94 104 CYS A CA 1
ATOM 856 C C . CYS A 1 104 ? -16.656 -6.012 11.811 1.00 86.94 104 CYS A C 1
ATOM 858 O O . CYS A 1 104 ? -17.030 -5.769 12.953 1.00 86.94 104 CYS A O 1
ATOM 860 N N . LYS A 1 105 ? -15.609 -6.811 11.562 1.00 90.44 105 LYS A N 1
ATOM 861 C CA . LYS A 1 105 ? -14.857 -7.524 12.612 1.00 90.44 105 LYS A CA 1
ATOM 862 C C . LYS A 1 105 ? -14.293 -6.574 13.664 1.00 90.44 105 LYS A C 1
ATOM 864 O O . LYS A 1 105 ? -14.435 -6.828 14.858 1.00 90.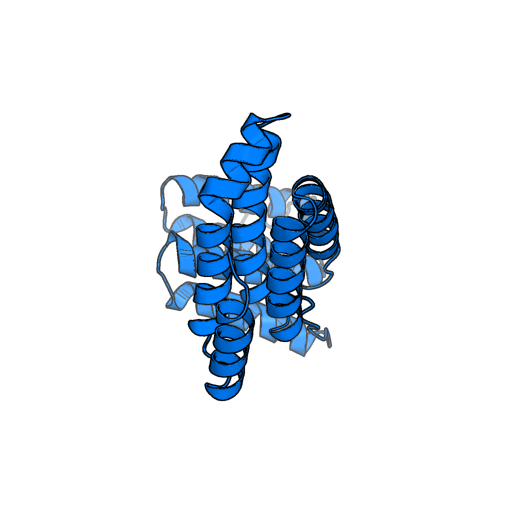44 105 LYS A O 1
ATOM 869 N N . VAL A 1 106 ? -13.663 -5.477 13.237 1.00 87.62 106 VAL A N 1
ATOM 870 C CA . VAL A 1 106 ? -13.084 -4.497 14.168 1.00 87.62 106 VAL A CA 1
ATOM 871 C C . VAL A 1 106 ? -14.180 -3.852 15.016 1.00 87.62 106 VAL A C 1
ATOM 873 O O . VAL A 1 106 ? -13.995 -3.679 16.219 1.00 87.62 106 VAL A O 1
ATOM 876 N N . SER A 1 107 ? -15.328 -3.517 14.431 1.00 86.38 107 SER A N 1
ATOM 877 C CA . SER A 1 107 ? -16.419 -2.902 15.184 1.00 86.38 107 SER A CA 1
ATOM 878 C C . SER A 1 107 ? -17.206 -3.875 16.066 1.00 86.38 107 SER A C 1
ATOM 880 O O . SER A 1 107 ? -17.644 -3.498 17.152 1.00 86.38 107 SER A O 1
ATOM 882 N N . ASP A 1 108 ? -17.358 -5.131 15.658 1.00 89.56 108 ASP A N 1
ATOM 883 C CA . ASP A 1 108 ? -17.935 -6.178 16.504 1.00 89.56 108 ASP A CA 1
ATOM 884 C C . ASP A 1 108 ? -17.039 -6.418 17.725 1.00 89.56 108 ASP A C 1
ATOM 886 O O . ASP A 1 108 ? -17.524 -6.474 18.858 1.00 89.56 108 ASP A O 1
ATOM 890 N N . ALA A 1 109 ? -15.718 -6.454 17.526 1.00 90.31 109 ALA A N 1
ATOM 891 C CA . ALA A 1 109 ? -14.749 -6.526 18.615 1.00 90.31 109 ALA A CA 1
ATOM 892 C C . ALA A 1 109 ? -14.790 -5.276 19.506 1.00 90.31 109 ALA A C 1
ATOM 894 O O . ALA A 1 109 ? -14.706 -5.392 20.725 1.00 90.31 109 ALA A O 1
ATOM 895 N N . PHE A 1 110 ? -14.999 -4.087 18.933 1.00 87.06 110 PHE A N 1
ATOM 896 C CA . PHE A 1 110 ? -15.175 -2.852 19.704 1.00 87.06 110 PHE A CA 1
ATOM 897 C C . PHE A 1 110 ? -16.349 -2.938 20.681 1.00 87.06 110 PHE A C 1
ATOM 899 O O . PHE A 1 110 ? -16.215 -2.560 21.843 1.00 87.06 110 PHE A O 1
ATOM 906 N N . ASN A 1 111 ? -17.472 -3.490 2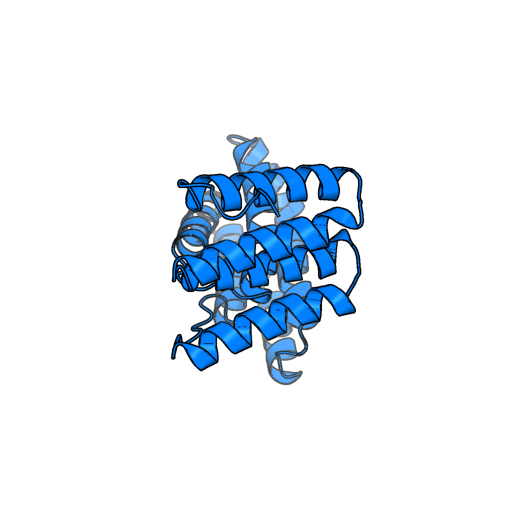0.225 1.00 87.00 111 ASN A N 1
ATOM 907 C CA . ASN A 1 111 ? -18.699 -3.593 21.010 1.00 87.00 111 ASN A CA 1
ATOM 908 C C . ASN A 1 111 ? -18.709 -4.760 22.009 1.00 87.00 111 ASN A C 1
ATOM 910 O O . ASN A 1 111 ? -19.451 -4.718 22.991 1.00 87.00 111 ASN A O 1
ATOM 914 N N . THR A 1 112 ? -17.925 -5.811 21.765 1.00 91.12 112 THR A N 1
ATOM 915 C CA . THR A 1 112 ? -17.910 -7.024 22.601 1.00 91.12 112 THR A CA 1
ATOM 916 C C . THR A 1 112 ? -16.736 -7.047 23.576 1.00 91.12 112 THR A C 1
ATOM 918 O O . THR A 1 112 ? -16.934 -7.185 24.783 1.00 91.12 112 THR A O 1
ATOM 921 N N . ASN A 1 113 ? -15.511 -6.901 23.072 1.00 91.44 113 ASN A N 1
ATOM 922 C CA . ASN A 1 113 ? -14.286 -6.937 23.854 1.00 91.44 113 ASN A CA 1
ATOM 923 C C . ASN A 1 113 ? -13.161 -6.205 23.112 1.00 91.44 113 ASN A C 1
ATOM 925 O O . ASN A 1 113 ? -12.486 -6.750 22.241 1.00 91.44 113 ASN A O 1
ATOM 929 N N . ILE A 1 114 ? -12.895 -4.970 23.537 1.00 87.06 114 ILE A N 1
ATOM 930 C CA . ILE A 1 114 ? -11.917 -4.080 22.901 1.00 87.06 114 ILE A CA 1
ATOM 931 C C . ILE A 1 114 ? -10.492 -4.664 22.816 1.00 87.06 114 ILE A C 1
ATOM 933 O O . ILE A 1 114 ? -9.682 -4.209 22.009 1.00 87.06 114 ILE A O 1
ATOM 937 N N . LYS A 1 115 ? -10.157 -5.671 23.636 1.00 85.62 115 LYS A N 1
ATOM 938 C CA . LYS A 1 115 ? -8.852 -6.348 23.570 1.00 85.62 115 LYS A CA 1
ATOM 939 C C . LYS A 1 115 ? -8.682 -7.139 22.272 1.00 85.62 115 LYS A C 1
ATOM 941 O O . LYS A 1 115 ? -7.565 -7.196 21.760 1.00 85.62 115 LYS A O 1
ATOM 946 N N . ASP A 1 116 ? -9.776 -7.652 21.717 1.00 90.38 116 ASP A N 1
ATOM 947 C CA . ASP A 1 116 ? -9.771 -8.505 20.525 1.00 90.38 116 ASP A CA 1
ATOM 948 C C . ASP A 1 116 ? -9.462 -7.690 19.260 1.00 90.38 116 ASP A C 1
ATOM 950 O O . ASP A 1 116 ? -8.917 -8.215 18.293 1.00 90.38 116 ASP A O 1
ATOM 954 N N . ILE A 1 117 ? -9.690 -6.368 19.287 1.00 88.12 117 ILE A N 1
ATOM 955 C CA . ILE A 1 117 ? -9.314 -5.460 18.191 1.00 88.12 117 ILE A CA 1
ATOM 956 C C . ILE A 1 117 ? -7.825 -5.548 17.883 1.00 88.12 117 ILE A C 1
ATOM 958 O O . ILE A 1 117 ? -7.436 -5.552 16.717 1.00 88.12 117 ILE A O 1
ATOM 962 N N . TYR A 1 118 ? -6.981 -5.581 18.915 1.00 85.12 118 TYR A N 1
ATOM 963 C CA . TYR A 1 118 ? -5.537 -5.613 18.707 1.00 85.12 118 TYR A CA 1
ATOM 964 C C . TYR A 1 118 ? -5.106 -6.909 18.018 1.00 85.12 118 TYR A C 1
ATOM 966 O O . TYR A 1 118 ? -4.255 -6.871 17.133 1.00 85.12 118 TYR A O 1
ATOM 974 N N . GLU A 1 119 ? -5.714 -8.034 18.396 1.00 89.25 119 GLU A N 1
ATOM 975 C CA . GLU A 1 119 ? -5.451 -9.335 17.789 1.00 89.25 119 GLU A CA 1
ATOM 976 C C . GLU A 1 119 ? -5.925 -9.380 16.334 1.00 89.25 119 GLU A C 1
ATOM 978 O O . GLU A 1 119 ? -5.132 -9.724 15.463 1.00 89.25 119 GLU A O 1
ATOM 983 N N . ILE A 1 120 ? -7.157 -8.933 16.054 1.00 90.75 120 ILE A N 1
ATOM 984 C CA . ILE A 1 120 ? -7.694 -8.836 14.685 1.00 90.75 120 ILE A CA 1
ATOM 985 C C . ILE A 1 120 ? -6.749 -8.013 13.814 1.00 90.75 120 ILE A C 1
ATOM 987 O O . ILE A 1 120 ? -6.281 -8.476 12.781 1.00 90.75 120 ILE A O 1
ATOM 991 N N . ILE A 1 121 ? -6.404 -6.807 14.259 1.00 87.06 121 ILE A N 1
ATOM 992 C CA . ILE A 1 121 ? -5.525 -5.910 13.512 1.00 87.06 121 ILE A CA 1
ATOM 993 C C . ILE A 1 121 ? -4.138 -6.537 13.303 1.00 87.06 121 ILE A C 1
ATOM 995 O O . ILE A 1 121 ? -3.551 -6.398 12.236 1.00 87.06 121 ILE A O 1
ATOM 999 N N . TYR A 1 122 ? -3.587 -7.245 14.287 1.00 88.44 122 TYR A N 1
ATOM 1000 C CA . TYR A 1 122 ? -2.286 -7.892 14.125 1.00 88.44 122 TYR A CA 1
ATOM 1001 C C . TYR A 1 122 ? -2.327 -9.049 13.116 1.00 88.44 122 TYR A C 1
ATOM 1003 O O . TYR A 1 122 ? -1.449 -9.143 12.259 1.00 88.44 122 TYR A O 1
ATOM 1011 N N . VAL A 1 123 ? -3.361 -9.892 13.170 1.00 90.56 123 VAL A N 1
ATOM 1012 C CA . VAL A 1 123 ? -3.560 -10.992 12.212 1.00 90.56 123 VAL A CA 1
ATOM 1013 C C . VAL A 1 123 ? -3.668 -10.453 10.785 1.00 90.56 123 VAL A C 1
ATOM 1015 O O . VAL A 1 123 ? -3.030 -10.976 9.872 1.00 90.56 123 VAL A O 1
ATOM 1018 N N . GLU A 1 124 ? -4.397 -9.358 10.590 1.00 90.25 124 GLU A N 1
ATOM 1019 C CA . GLU A 1 124 ? -4.563 -8.747 9.267 1.00 90.25 124 GLU A CA 1
ATOM 1020 C C . GLU A 1 124 ? -3.266 -8.075 8.772 1.00 90.25 124 GLU A C 1
ATOM 1022 O O . GLU A 1 124 ? -3.003 -8.018 7.569 1.00 90.25 124 GLU A O 1
ATOM 1027 N N . GLU A 1 125 ? -2.380 -7.638 9.681 1.00 89.06 125 GLU A N 1
ATOM 1028 C CA . GLU A 1 125 ? -1.029 -7.177 9.325 1.00 89.06 125 GLU A CA 1
ATOM 1029 C C . GLU A 1 125 ? -0.219 -8.309 8.673 1.00 89.06 125 GLU A C 1
ATOM 1031 O O . GLU A 1 125 ? 0.474 -8.081 7.678 1.00 89.06 125 GLU A O 1
ATOM 1036 N N . GLU A 1 126 ? -0.332 -9.532 9.191 1.00 89.38 126 GLU A N 1
ATOM 1037 C CA . GLU A 1 126 ? 0.354 -10.715 8.659 1.00 89.38 126 GLU A CA 1
ATOM 1038 C C . GLU A 1 126 ? -0.223 -11.172 7.310 1.00 89.38 126 GLU A C 1
ATOM 1040 O O . GLU A 1 126 ? 0.534 -11.515 6.393 1.00 89.38 126 GLU A O 1
ATOM 1045 N N . VAL A 1 127 ? -1.544 -11.085 7.122 1.00 88.81 127 VAL A N 1
ATOM 1046 C CA . VAL A 1 127 ? -2.182 -11.311 5.810 1.00 88.81 127 VAL A CA 1
ATOM 1047 C C . VAL A 1 127 ? -1.620 -10.333 4.771 1.00 88.81 127 VAL A C 1
ATOM 1049 O O . VAL A 1 127 ? -1.200 -10.732 3.684 1.00 88.81 127 VAL A O 1
ATOM 1052 N N . LEU A 1 128 ? -1.504 -9.051 5.124 1.00 87.81 128 LEU A N 1
ATOM 1053 C CA . LEU A 1 128 ? -0.936 -8.028 4.242 1.00 87.81 128 LEU A CA 1
ATOM 1054 C C . LEU A 1 128 ? 0.561 -8.212 3.961 1.00 87.81 128 LEU A C 1
ATOM 1056 O O . LEU A 1 128 ? 1.039 -7.814 2.895 1.00 87.81 128 LEU A O 1
ATOM 1060 N N . ARG A 1 129 ? 1.325 -8.766 4.908 1.00 85.69 129 ARG A N 1
ATOM 1061 C CA . ARG A 1 129 ? 2.759 -9.060 4.734 1.00 85.69 129 ARG A CA 1
ATOM 1062 C C . ARG A 1 129 ? 3.001 -10.281 3.855 1.00 85.69 129 ARG A C 1
ATOM 1064 O O . ARG A 1 129 ? 3.980 -10.297 3.117 1.00 85.69 129 ARG A O 1
ATOM 1071 N N . SER A 1 130 ? 2.120 -11.274 3.928 1.00 85.94 130 SER A N 1
ATOM 1072 C CA . SER A 1 130 ? 2.224 -12.524 3.166 1.00 85.94 130 SER A CA 1
ATOM 1073 C C . SER A 1 130 ? 1.669 -12.429 1.739 1.00 85.94 130 SER A C 1
ATOM 1075 O O . SER A 1 130 ? 1.849 -13.358 0.946 1.00 85.94 130 SER A O 1
ATOM 1077 N N . ALA A 1 131 ? 1.041 -11.304 1.380 1.00 86.06 131 ALA A N 1
ATOM 1078 C CA . ALA A 1 131 ? 0.528 -11.054 0.040 1.00 86.06 131 ALA A CA 1
ATOM 1079 C C . ALA A 1 131 ? 1.643 -11.145 -1.020 1.00 86.06 131 ALA A C 1
ATOM 1081 O O . ALA A 1 131 ? 2.547 -10.312 -1.081 1.00 86.06 131 ALA A O 1
ATOM 1082 N N . ARG A 1 132 ? 1.551 -12.156 -1.895 1.00 81.31 132 ARG A N 1
ATOM 1083 C CA . ARG A 1 132 ? 2.535 -12.408 -2.967 1.00 81.31 132 ARG A CA 1
ATOM 1084 C C . ARG A 1 132 ? 2.535 -11.338 -4.054 1.00 81.31 132 ARG A C 1
ATOM 1086 O O . ARG A 1 132 ? 3.552 -11.131 -4.708 1.00 81.31 132 ARG A O 1
ATOM 1093 N N . SER A 1 133 ? 1.397 -10.680 -4.257 1.00 84.56 133 SER A N 1
ATOM 1094 C CA . SER A 1 133 ? 1.253 -9.588 -5.211 1.00 84.56 133 SER A CA 1
ATOM 1095 C C . SER A 1 133 ? 0.505 -8.430 -4.560 1.00 84.56 133 SER A C 1
ATOM 1097 O O . SER A 1 133 ? -0.527 -8.617 -3.914 1.00 84.56 133 SER A O 1
ATOM 1099 N N . ILE A 1 134 ? 1.040 -7.221 -4.713 1.00 90.06 134 ILE A N 1
ATOM 1100 C CA . ILE A 1 134 ? 0.421 -5.993 -4.212 1.00 90.06 134 ILE A CA 1
ATOM 1101 C C . ILE A 1 134 ? -0.067 -5.142 -5.383 1.00 90.06 134 ILE A C 1
ATOM 1103 O O . ILE A 1 134 ? 0.590 -5.052 -6.418 1.00 90.06 134 ILE A O 1
ATOM 1107 N N . CYS A 1 135 ? -1.214 -4.492 -5.221 1.00 92.06 135 CYS A N 1
ATOM 1108 C CA . CYS A 1 135 ? -1.677 -3.432 -6.114 1.00 92.06 135 CYS A CA 1
ATOM 1109 C C . CYS A 1 135 ? -1.775 -2.101 -5.362 1.00 92.06 135 CYS A C 1
ATOM 1111 O O . CYS A 1 135 ? -1.559 -2.035 -4.148 1.00 92.06 135 CYS A O 1
ATOM 1113 N N . ALA A 1 136 ? -2.127 -1.037 -6.085 1.00 90.31 136 ALA A N 1
ATOM 1114 C CA . ALA A 1 136 ? -2.321 0.290 -5.507 1.00 90.31 136 ALA A CA 1
ATOM 1115 C C . ALA A 1 136 ? -3.327 0.273 -4.339 1.00 90.31 136 ALA A C 1
ATOM 1117 O O . ALA A 1 136 ? -3.118 0.936 -3.324 1.00 90.31 136 ALA A O 1
ATOM 1118 N N . MET A 1 137 ? -4.388 -0.534 -4.445 1.00 88.50 137 MET A N 1
ATOM 1119 C CA . MET A 1 137 ? -5.390 -0.680 -3.388 1.00 88.50 137 MET A CA 1
ATOM 1120 C C . MET A 1 137 ? -4.818 -1.365 -2.142 1.00 88.50 137 MET A C 1
ATOM 1122 O O . MET A 1 137 ? -4.983 -0.839 -1.041 1.00 88.50 137 MET A O 1
ATOM 1126 N N . CYS A 1 138 ? -4.080 -2.472 -2.312 1.00 90.81 138 CYS A N 1
ATOM 1127 C CA . CYS A 1 138 ? -3.400 -3.146 -1.203 1.00 90.81 138 CYS A CA 1
ATOM 1128 C C . CYS A 1 138 ? -2.470 -2.187 -0.453 1.00 90.81 138 CYS A C 1
ATOM 1130 O O . CYS A 1 138 ? -2.455 -2.187 0.775 1.00 90.81 138 CYS A O 1
ATOM 1132 N N . LEU A 1 139 ? -1.714 -1.351 -1.176 1.00 91.62 139 LEU A N 1
ATOM 1133 C CA . LEU A 1 139 ? -0.804 -0.381 -0.562 1.00 91.62 139 LEU A CA 1
ATOM 1134 C C . LEU A 1 139 ? -1.538 0.692 0.239 1.00 91.62 139 LEU A C 1
ATOM 1136 O O . LEU A 1 139 ? -1.152 0.957 1.375 1.00 91.62 139 LEU A O 1
ATOM 1140 N N . ARG A 1 140 ? -2.613 1.266 -0.310 1.00 90.69 140 ARG A N 1
ATOM 1141 C CA . ARG A 1 140 ? -3.434 2.265 0.395 1.00 90.69 140 ARG A CA 1
ATOM 1142 C C . ARG A 1 140 ? -4.009 1.706 1.690 1.00 90.69 140 ARG A C 1
ATOM 1144 O O . ARG A 1 140 ? -3.895 2.335 2.739 1.00 90.69 140 ARG A O 1
ATOM 1151 N N . PHE A 1 141 ? -4.596 0.512 1.626 1.00 91.00 141 PHE A N 1
ATOM 1152 C CA . PHE A 1 141 ? -5.141 -0.142 2.811 1.00 91.00 141 PHE A CA 1
ATOM 1153 C C . PHE A 1 141 ? -4.036 -0.454 3.829 1.00 91.00 141 PHE A C 1
ATOM 1155 O O . PHE A 1 141 ? -4.152 -0.093 5.002 1.00 91.00 141 PHE A O 1
ATOM 1162 N N . LYS A 1 142 ? -2.914 -1.026 3.370 1.00 91.62 142 LYS A N 1
ATOM 1163 C CA . LYS A 1 142 ? -1.740 -1.306 4.206 1.00 91.62 142 LYS A CA 1
ATOM 1164 C C . LYS A 1 142 ? -1.210 -0.055 4.896 1.00 91.62 142 LYS A C 1
ATOM 1166 O O . LYS A 1 142 ? -0.793 -0.146 6.049 1.00 91.62 142 LYS A O 1
ATOM 1171 N N . GLU A 1 143 ? -1.222 1.099 4.235 1.00 92.12 143 GLU A N 1
ATOM 1172 C CA . GLU A 1 143 ? -0.744 2.346 4.824 1.00 92.12 143 GLU A CA 1
ATOM 1173 C C . GLU A 1 143 ? -1.638 2.809 5.983 1.00 92.12 143 GLU A C 1
ATOM 1175 O O . GLU A 1 143 ? -1.129 3.087 7.074 1.00 92.12 143 GLU A O 1
ATOM 1180 N N . ILE A 1 144 ? -2.961 2.836 5.781 1.00 92.12 144 ILE A N 1
ATOM 1181 C CA . ILE A 1 144 ? -3.935 3.199 6.826 1.00 92.12 144 ILE A CA 1
ATOM 1182 C C . ILE A 1 144 ? -3.779 2.258 8.022 1.00 92.12 144 ILE A C 1
ATOM 1184 O O . ILE A 1 144 ? -3.622 2.695 9.166 1.00 92.12 144 ILE A O 1
ATOM 1188 N N . HIS A 1 145 ? -3.743 0.959 7.733 1.00 91.12 145 HIS A N 1
ATOM 1189 C CA . HIS A 1 145 ? -3.586 -0.093 8.722 1.00 91.12 145 HIS A CA 1
ATOM 1190 C C . HIS A 1 145 ? -2.278 0.047 9.518 1.00 91.12 145 HIS A C 1
ATOM 1192 O O . HIS A 1 145 ? -2.291 0.095 10.749 1.00 91.12 145 HIS A O 1
ATOM 1198 N N . SER A 1 146 ? -1.143 0.229 8.835 1.00 91.50 146 SER A N 1
ATOM 1199 C CA . SER A 1 146 ? 0.173 0.369 9.476 1.00 91.50 146 SER A CA 1
ATOM 1200 C C . SER A 1 146 ? 0.267 1.630 10.338 1.00 91.50 146 SER A C 1
ATOM 1202 O O . SER A 1 146 ? 0.821 1.587 11.440 1.00 91.50 146 SER A O 1
ATOM 1204 N N . LYS A 1 147 ? -0.303 2.756 9.880 1.00 92.62 147 LYS A N 1
ATOM 1205 C CA . LYS A 1 147 ? -0.367 4.004 10.661 1.00 92.62 147 LYS A CA 1
ATOM 1206 C C . LYS A 1 147 ? -1.151 3.810 11.957 1.00 92.62 147 LYS A C 1
ATOM 1208 O O . LYS A 1 147 ? -0.744 4.332 12.997 1.00 92.62 147 LYS A O 1
ATOM 1213 N N . TYR A 1 148 ? -2.261 3.077 11.902 1.00 92.56 148 TYR A N 1
ATOM 1214 C CA . TYR A 1 148 ? -3.080 2.793 13.075 1.00 92.56 148 TYR A CA 1
ATOM 1215 C C . TYR A 1 148 ? -2.361 1.847 14.048 1.00 92.56 148 TYR A C 1
ATOM 1217 O O . TYR A 1 148 ? -2.220 2.182 15.225 1.00 92.56 148 TYR A O 1
ATOM 1225 N N . ILE A 1 149 ? -1.791 0.746 13.545 1.00 91.31 149 ILE A N 1
ATOM 1226 C CA . ILE A 1 149 ? -0.996 -0.213 14.328 1.00 91.31 149 ILE A CA 1
ATOM 1227 C C . ILE A 1 149 ? 0.163 0.452 15.052 1.00 91.31 149 ILE A C 1
ATOM 1229 O O . ILE A 1 149 ? 0.369 0.195 16.235 1.00 91.31 149 ILE A O 1
ATOM 1233 N N . LYS A 1 150 ? 0.935 1.295 14.360 1.00 92.94 150 LYS A N 1
ATOM 1234 C CA . LYS A 1 150 ? 2.093 1.966 14.960 1.00 92.94 150 LYS A CA 1
ATOM 1235 C C . LYS A 1 150 ? 1.681 2.743 16.213 1.00 92.94 150 LYS A C 1
ATOM 1237 O O . LYS A 1 150 ? 2.274 2.567 17.269 1.00 92.94 150 LYS A O 1
ATOM 1242 N N . LYS A 1 151 ? 0.585 3.501 16.124 1.00 93.94 151 LYS A N 1
ATOM 1243 C CA . LYS A 1 151 ? 0.042 4.269 17.254 1.00 93.94 151 LYS A CA 1
ATOM 1244 C C . LYS A 1 151 ? -0.511 3.395 18.385 1.00 93.94 151 LYS A C 1
ATOM 1246 O O . LYS A 1 151 ? -0.596 3.882 19.508 1.00 93.94 151 LYS A O 1
ATOM 1251 N N . LEU A 1 152 ? -0.904 2.150 18.101 1.00 91.62 152 LEU A N 1
ATOM 1252 C CA . LEU A 1 152 ? -1.307 1.170 19.115 1.00 91.62 152 LEU A CA 1
ATOM 1253 C C . LEU A 1 152 ? -0.109 0.500 19.793 1.00 91.62 152 LEU A C 1
ATOM 1255 O O . LEU A 1 152 ? -0.167 0.252 20.994 1.00 91.62 152 LEU A O 1
ATOM 1259 N N . LYS A 1 153 ? 0.951 0.193 19.033 1.00 91.38 153 LYS A N 1
ATOM 1260 C CA . LYS A 1 153 ? 2.182 -0.438 19.539 1.00 91.38 153 LYS A CA 1
ATOM 1261 C C . LYS A 1 153 ? 2.892 0.451 20.561 1.00 91.38 153 LYS A C 1
ATOM 1263 O O . LYS A 1 153 ? 3.418 -0.068 21.534 1.00 91.38 153 LYS A O 1
ATOM 1268 N N . ASP A 1 154 ? 2.800 1.768 20.399 1.00 92.12 154 ASP A N 1
ATOM 1269 C CA . ASP A 1 154 ? 3.364 2.750 21.334 1.00 92.12 154 ASP A CA 1
ATOM 1270 C C . ASP A 1 154 ? 2.538 2.909 22.638 1.00 92.12 154 ASP A C 1
ATOM 1272 O O . ASP A 1 154 ? 2.763 3.852 23.396 1.00 92.12 154 ASP A O 1
ATOM 1276 N N . A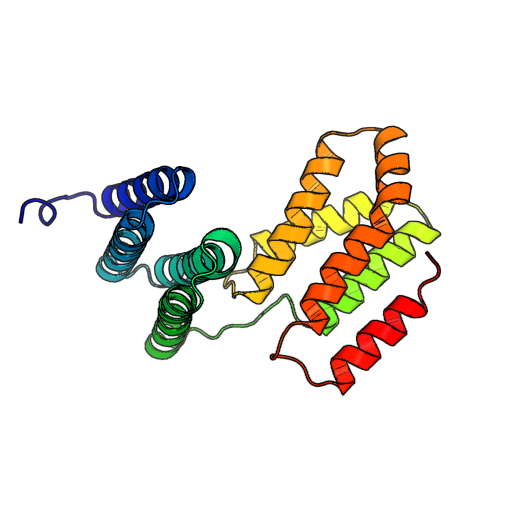RG A 1 155 ? 1.531 2.051 22.885 1.00 93.44 155 ARG A N 1
ATOM 1277 C CA . ARG A 1 155 ? 0.576 2.167 24.004 1.00 93.44 155 ARG A CA 1
ATOM 1278 C C . ARG A 1 155 ? 0.303 0.838 24.682 1.00 93.44 155 ARG A C 1
ATOM 1280 O O . ARG A 1 155 ? 0.214 -0.206 24.032 1.00 93.44 155 ARG A O 1
ATOM 1287 N N . GLU A 1 156 ? 0.025 0.888 25.980 1.00 93.50 156 GLU A N 1
ATOM 1288 C CA . GLU A 1 156 ? -0.269 -0.293 26.793 1.00 93.50 156 GLU A CA 1
ATOM 1289 C C . GLU A 1 156 ? -1.500 -0.101 27.687 1.00 93.50 156 GLU A C 1
ATOM 1291 O O . GLU A 1 156 ? -1.948 1.018 27.945 1.00 93.50 156 GLU A O 1
ATOM 1296 N N . GLY A 1 157 ? -2.073 -1.220 28.143 1.00 92.12 157 GLY A N 1
ATOM 1297 C CA . GLY A 1 157 ? -3.165 -1.241 29.117 1.00 92.12 157 GLY A CA 1
ATOM 1298 C C . GLY A 1 157 ? -4.337 -0.323 28.753 1.00 92.12 157 GLY A C 1
ATOM 1299 O O . GLY A 1 157 ? -4.922 -0.439 27.675 1.00 92.12 157 GLY A O 1
ATOM 1300 N N . ARG A 1 158 ? -4.682 0.584 29.675 1.00 93.25 158 ARG A N 1
ATOM 1301 C CA . ARG A 1 158 ? -5.802 1.524 29.519 1.00 93.25 158 ARG A CA 1
ATOM 1302 C C . ARG A 1 158 ? -5.544 2.591 28.452 1.00 93.25 158 ARG A C 1
ATOM 1304 O O . ARG A 1 158 ? -6.464 2.912 27.719 1.00 93.25 158 ARG A O 1
ATOM 1311 N N . GLU A 1 159 ? -4.311 3.062 28.272 1.00 95.38 159 GLU A N 1
ATOM 1312 C CA . GLU A 1 159 ? -4.021 4.075 27.243 1.00 95.38 159 GLU A CA 1
ATOM 1313 C C . GLU A 1 159 ? -4.304 3.568 25.825 1.00 95.38 159 GLU A C 1
ATOM 1315 O O . GLU A 1 159 ? -4.713 4.330 24.947 1.00 95.38 159 GLU A O 1
ATOM 1320 N N . ARG A 1 160 ? -4.081 2.269 25.586 1.00 92.75 160 ARG A N 1
ATOM 1321 C CA . ARG A 1 160 ? -4.424 1.630 24.313 1.00 92.75 160 ARG A CA 1
ATOM 1322 C C . ARG A 1 160 ? -5.938 1.602 24.105 1.00 92.75 160 ARG A C 1
ATOM 1324 O O . ARG A 1 160 ? -6.389 1.928 23.012 1.00 92.75 160 ARG A O 1
ATOM 1331 N N . ILE A 1 161 ? -6.692 1.244 25.145 1.00 91.25 161 ILE A N 1
ATOM 1332 C CA . ILE A 1 161 ? -8.163 1.219 25.138 1.00 91.25 161 ILE A CA 1
ATOM 1333 C C . ILE A 1 161 ? -8.704 2.615 24.817 1.00 91.25 161 ILE A C 1
ATOM 1335 O O . ILE A 1 161 ? -9.394 2.776 23.814 1.00 91.25 161 ILE A O 1
ATOM 1339 N N . ASP A 1 162 ? -8.276 3.631 25.570 1.00 94.38 162 ASP A N 1
ATOM 1340 C CA . ASP A 1 162 ? -8.705 5.022 25.384 1.00 94.38 162 ASP A CA 1
ATOM 1341 C C . ASP A 1 162 ? -8.377 5.529 23.965 1.00 94.38 162 ASP A C 1
ATOM 1343 O O . ASP A 1 162 ? -9.147 6.262 23.336 1.00 94.38 162 ASP A O 1
ATOM 1347 N N . TYR A 1 163 ? -7.219 5.133 23.422 1.00 94.62 163 TYR A N 1
ATOM 1348 C CA . TYR A 1 163 ? -6.849 5.467 22.050 1.00 94.62 163 TYR A CA 1
ATOM 1349 C C . TYR A 1 163 ? -7.775 4.800 21.027 1.00 94.62 163 TYR A C 1
ATOM 1351 O O . TYR A 1 163 ? -8.181 5.470 20.071 1.00 94.62 163 TYR A O 1
ATOM 1359 N N . ILE A 1 164 ? -8.098 3.515 21.200 1.00 91.69 164 ILE A N 1
ATOM 1360 C CA . ILE A 1 164 ? -9.013 2.793 20.310 1.00 91.69 164 ILE A CA 1
ATOM 1361 C C . ILE A 1 164 ? -10.387 3.463 20.342 1.00 91.69 164 ILE A C 1
ATOM 1363 O O . ILE A 1 164 ? -10.866 3.857 19.284 1.00 91.69 164 ILE A O 1
ATOM 1367 N N . GLU A 1 165 ? -10.963 3.702 21.521 1.00 91.12 165 GLU A N 1
ATOM 1368 C CA . GLU A 1 165 ? -12.264 4.373 21.678 1.00 91.12 165 GLU A CA 1
ATOM 1369 C C . GLU A 1 165 ? -12.304 5.732 20.979 1.00 91.12 165 GLU A C 1
ATOM 1371 O O . GLU A 1 165 ? -13.223 6.037 20.219 1.00 91.12 165 GLU A O 1
ATOM 1376 N N . LYS A 1 166 ? -11.254 6.538 21.154 1.00 94.88 166 LYS A N 1
ATOM 1377 C CA . LYS A 1 166 ? -11.185 7.874 20.560 1.00 94.88 166 LYS A CA 1
ATOM 1378 C C . LYS A 1 166 ? -10.987 7.868 19.040 1.00 94.88 166 LYS A C 1
ATOM 1380 O O . LYS A 1 166 ? -11.367 8.833 18.377 1.00 94.88 166 LYS A O 1
ATOM 1385 N N . ASN A 1 167 ? -10.332 6.848 18.481 1.00 93.44 167 ASN A N 1
ATOM 1386 C CA . ASN A 1 167 ? -9.861 6.873 17.090 1.00 93.44 167 ASN A CA 1
ATOM 1387 C C . ASN A 1 167 ? -10.483 5.802 16.188 1.00 93.44 167 ASN A C 1
ATOM 1389 O O . ASN A 1 167 ? -10.268 5.877 14.980 1.00 93.44 167 ASN A O 1
ATOM 1393 N N . HIS A 1 168 ? -11.237 4.837 16.723 1.00 89.50 168 HIS A N 1
ATOM 1394 C CA . HIS A 1 168 ? -11.816 3.739 15.943 1.00 89.50 168 HIS A CA 1
ATOM 1395 C C . HIS A 1 168 ? -12.699 4.265 14.810 1.00 89.50 168 HIS A C 1
ATOM 1397 O O . HIS A 1 168 ? -12.457 3.935 13.653 1.00 89.50 168 HIS A O 1
ATOM 1403 N N . LYS A 1 169 ? -13.628 5.181 15.113 1.00 88.94 169 LYS A N 1
ATOM 1404 C CA . LYS A 1 169 ? -14.481 5.804 14.092 1.00 88.94 169 LYS A CA 1
ATOM 1405 C C . LYS A 1 169 ? -13.667 6.458 12.974 1.00 88.94 169 LYS A C 1
ATOM 1407 O O . LYS A 1 169 ? -13.902 6.186 11.807 1.00 88.94 169 LYS A O 1
ATOM 1412 N N . LYS A 1 170 ? -12.659 7.261 13.330 1.00 91.81 170 LYS A N 1
ATOM 1413 C CA . LYS A 1 170 ? -11.791 7.927 12.347 1.00 91.81 170 LYS A CA 1
ATOM 1414 C C . LYS A 1 170 ? -11.053 6.921 11.459 1.00 91.81 170 LYS A C 1
ATOM 1416 O O . LYS A 1 170 ? -10.916 7.160 10.266 1.00 91.81 170 LYS A O 1
ATOM 1421 N N . PHE A 1 171 ? -10.562 5.829 12.039 1.00 90.75 171 PHE A N 1
ATOM 1422 C CA . PHE A 1 171 ? -9.908 4.756 11.295 1.00 90.75 171 PHE A CA 1
ATOM 1423 C C . PHE A 1 171 ? -10.876 4.080 10.315 1.00 90.75 171 PHE A C 1
ATOM 1425 O O . PHE A 1 171 ? -10.558 3.971 9.133 1.00 90.75 171 PHE A O 1
ATOM 1432 N N . SER A 1 172 ? -12.069 3.696 10.779 1.00 86.88 172 SER A N 1
ATOM 1433 C CA . SER A 1 172 ? -13.105 3.095 9.934 1.00 86.88 172 SER A CA 1
ATOM 1434 C C . SER A 1 172 ? -13.537 4.036 8.806 1.00 86.88 172 SER A C 1
ATOM 1436 O O . SER A 1 172 ? -13.619 3.611 7.655 1.00 86.88 172 SER A O 1
ATOM 1438 N N . ASP A 1 173 ? -13.723 5.323 9.109 1.00 88.19 173 ASP A N 1
ATOM 1439 C CA . ASP A 1 173 ? -14.056 6.358 8.126 1.00 88.19 173 ASP A CA 1
ATOM 1440 C C . ASP A 1 173 ? -12.945 6.519 7.073 1.00 88.19 173 ASP A C 1
ATOM 1442 O O . ASP A 1 173 ? -13.231 6.710 5.893 1.00 88.19 173 ASP A O 1
ATOM 1446 N N . GLU A 1 174 ? -11.672 6.422 7.468 1.00 91.69 174 GLU A N 1
ATOM 1447 C CA . GLU A 1 174 ? -10.531 6.526 6.552 1.00 91.69 174 GLU A CA 1
ATOM 1448 C C . GLU A 1 174 ? -10.449 5.319 5.604 1.00 91.69 174 GLU A C 1
ATOM 1450 O O . GLU A 1 174 ? -10.274 5.502 4.396 1.00 91.69 174 GLU A O 1
ATOM 1455 N N . VAL A 1 175 ? -10.648 4.099 6.121 1.00 87.88 175 VAL A N 1
ATOM 1456 C CA . VAL A 1 175 ? -10.753 2.878 5.301 1.00 87.88 175 VAL A CA 1
ATOM 1457 C C . VAL A 1 175 ? -11.913 3.011 4.312 1.00 87.88 175 VAL A C 1
ATOM 1459 O O . VAL A 1 175 ? -11.726 2.844 3.105 1.00 87.88 175 VAL A O 1
ATOM 1462 N N . LEU A 1 176 ? -13.089 3.406 4.798 1.00 82.44 176 LEU A N 1
ATOM 1463 C CA . LEU A 1 176 ? -14.283 3.618 3.985 1.00 82.44 176 LEU A CA 1
ATOM 1464 C C . LEU A 1 176 ? -14.095 4.655 2.890 1.00 82.44 176 LEU A C 1
ATOM 1466 O O . LEU A 1 176 ? -14.467 4.432 1.739 1.00 82.44 176 LEU A O 1
ATOM 1470 N N . HIS A 1 177 ? -13.521 5.801 3.237 1.00 87.06 177 HIS A N 1
ATOM 1471 C CA . HIS A 1 177 ? -13.296 6.873 2.285 1.00 87.06 177 HIS A CA 1
ATOM 1472 C C . HIS A 1 177 ? -12.424 6.395 1.117 1.00 87.06 177 HIS A C 1
ATOM 1474 O O . HIS A 1 177 ? -12.679 6.752 -0.037 1.00 87.06 177 HIS A O 1
ATOM 1480 N N . ARG A 1 178 ? -11.434 5.530 1.378 1.00 83.75 178 ARG A N 1
ATOM 1481 C CA . ARG A 1 178 ? -10.625 4.916 0.315 1.00 83.75 178 ARG A CA 1
ATOM 1482 C C . ARG A 1 178 ? -11.399 3.909 -0.530 1.00 83.75 178 ARG A C 1
ATOM 1484 O O . ARG A 1 178 ? -11.184 3.883 -1.739 1.00 83.75 178 ARG A O 1
ATOM 1491 N N . ILE A 1 179 ? -12.314 3.142 0.062 1.00 77.56 179 ILE A N 1
ATOM 1492 C CA . ILE A 1 179 ? -13.234 2.285 -0.700 1.00 77.56 179 ILE A CA 1
ATOM 1493 C C . ILE A 1 179 ? -14.092 3.155 -1.630 1.00 77.56 179 ILE A C 1
ATOM 1495 O O . ILE A 1 179 ? -14.114 2.946 -2.838 1.00 77.56 179 ILE A O 1
ATOM 1499 N N . CYS A 1 180 ? -14.748 4.188 -1.101 1.00 77.75 180 CYS A N 1
ATOM 1500 C CA . CYS A 1 180 ? -15.691 5.007 -1.865 1.00 77.75 180 CYS A CA 1
ATOM 1501 C C . CYS A 1 180 ? -15.026 5.863 -2.956 1.00 77.75 180 CYS A C 1
ATOM 1503 O O . CYS A 1 180 ? -15.627 6.090 -4.008 1.00 77.75 180 CYS A O 1
ATOM 1505 N N . SER A 1 181 ? -13.792 6.319 -2.733 1.00 80.00 181 SER A N 1
ATOM 1506 C CA . SER A 1 181 ? -13.028 7.120 -3.705 1.00 80.00 181 SER A CA 1
ATOM 1507 C C . SER A 1 181 ? -12.373 6.300 -4.817 1.00 80.00 181 SER A C 1
ATOM 1509 O O . SER A 1 181 ? -11.813 6.878 -5.743 1.00 80.00 181 SER A O 1
ATOM 1511 N N . SER A 1 182 ? -12.420 4.968 -4.756 1.00 77.00 182 SER A N 1
ATOM 1512 C CA . SER A 1 182 ? -11.869 4.138 -5.820 1.00 77.00 182 SER A CA 1
ATOM 1513 C C . SER A 1 182 ? -12.852 4.020 -6.987 1.00 77.00 182 SER A C 1
ATOM 1515 O O . SER A 1 182 ? -14.004 3.614 -6.815 1.00 77.00 182 SER A O 1
ATOM 1517 N N . ASP A 1 183 ? -12.378 4.327 -8.194 1.00 76.25 183 ASP A N 1
ATOM 1518 C CA . ASP A 1 183 ? -13.117 4.119 -9.449 1.00 76.25 183 ASP A CA 1
ATOM 1519 C C . ASP A 1 183 ? -13.260 2.633 -9.815 1.00 76.25 183 ASP A C 1
ATOM 1521 O O . ASP A 1 183 ? -13.977 2.274 -10.745 1.00 76.25 183 ASP A O 1
ATOM 1525 N N . LEU A 1 184 ? -12.608 1.743 -9.061 1.00 67.50 184 LEU A N 1
ATOM 1526 C CA . LEU A 1 184 ? -12.659 0.296 -9.270 1.00 67.50 184 LEU A CA 1
ATOM 1527 C C . LEU A 1 184 ? -13.967 -0.338 -8.769 1.00 67.50 184 LEU A C 1
ATOM 1529 O O . LEU A 1 184 ? -14.164 -1.543 -8.930 1.00 67.50 184 LEU A O 1
ATOM 1533 N N . PHE A 1 185 ? -14.863 0.443 -8.159 1.00 71.75 185 PHE A N 1
ATOM 1534 C CA . PHE A 1 185 ? -16.116 -0.057 -7.597 1.00 71.75 185 PHE A CA 1
ATOM 1535 C C . PHE A 1 185 ? -17.337 0.611 -8.210 1.00 71.75 185 PHE A C 1
ATOM 1537 O O . PHE A 1 185 ? -17.359 1.819 -8.443 1.00 71.75 185 PHE A O 1
ATOM 1544 N N . THR A 1 186 ? -18.388 -0.189 -8.383 1.00 81.94 186 THR A N 1
ATOM 1545 C CA . THR A 1 186 ? -19.710 0.301 -8.765 1.00 81.94 186 THR A CA 1
ATOM 1546 C C . THR A 1 186 ? -20.347 1.079 -7.616 1.00 81.94 186 THR A C 1
ATOM 1548 O O . THR A 1 186 ? -20.110 0.784 -6.440 1.00 81.94 186 THR A O 1
ATOM 1551 N N . ASP A 1 187 ? -21.205 2.040 -7.952 1.00 82.94 187 ASP A N 1
ATOM 1552 C CA . ASP A 1 187 ? -21.946 2.834 -6.964 1.00 82.94 187 ASP A CA 1
ATOM 1553 C C . ASP A 1 187 ? -22.787 1.958 -6.026 1.00 82.94 187 ASP A C 1
ATOM 1555 O O . ASP A 1 187 ? -22.909 2.252 -4.839 1.00 82.94 187 ASP A O 1
ATOM 1559 N N . GLU A 1 188 ? -23.309 0.837 -6.532 1.00 83.81 188 GLU A N 1
ATOM 1560 C CA . GLU A 1 188 ? -24.054 -0.144 -5.740 1.00 83.81 188 GLU A CA 1
ATOM 1561 C C . GLU A 1 188 ? -23.187 -0.779 -4.644 1.00 83.81 188 GLU A C 1
ATOM 1563 O O . GLU A 1 188 ? -23.586 -0.783 -3.481 1.00 83.81 188 GLU A O 1
ATOM 1568 N N . LYS A 1 189 ? -21.968 -1.234 -4.974 1.00 78.81 189 LYS A N 1
ATOM 1569 C CA . LYS A 1 189 ? -21.045 -1.809 -3.980 1.00 78.81 189 LYS A CA 1
ATOM 1570 C C . LYS A 1 189 ? -20.666 -0.781 -2.919 1.00 78.81 189 LYS A C 1
ATOM 1572 O O . LYS A 1 189 ? -20.749 -1.072 -1.726 1.00 78.81 189 LYS A O 1
ATOM 1577 N N . LYS A 1 190 ? -20.342 0.445 -3.349 1.00 79.50 190 LYS A N 1
ATOM 1578 C CA . LYS A 1 190 ? -20.045 1.566 -2.443 1.00 79.50 190 LYS A CA 1
ATOM 1579 C C . LYS A 1 190 ? -21.215 1.828 -1.494 1.00 79.50 190 LYS A C 1
ATOM 1581 O O . LYS A 1 190 ? -21.013 1.955 -0.288 1.00 79.50 190 LYS A O 1
ATOM 1586 N N . LYS A 1 191 ? -22.443 1.862 -2.020 1.00 84.38 191 LYS A N 1
ATOM 1587 C CA . LYS A 1 191 ? -23.664 2.048 -1.231 1.00 84.38 191 LYS A CA 1
ATOM 1588 C C . LYS A 1 191 ? -23.847 0.936 -0.197 1.00 84.38 191 LYS A C 1
ATOM 1590 O O . LYS A 1 191 ? -24.032 1.245 0.975 1.00 84.38 191 LYS A O 1
ATOM 1595 N N . THR A 1 192 ? -23.722 -0.330 -0.593 1.00 83.25 192 THR A N 1
ATOM 1596 C CA . THR A 1 192 ? -23.849 -1.468 0.328 1.00 83.25 192 THR A CA 1
ATOM 1597 C C . THR A 1 192 ? -22.793 -1.448 1.436 1.00 83.25 192 THR A C 1
ATOM 1599 O O . THR A 1 192 ? -23.122 -1.731 2.587 1.00 83.25 192 THR A O 1
ATOM 1602 N N . ALA A 1 193 ? -21.538 -1.094 1.134 1.00 76.44 193 ALA A N 1
ATOM 1603 C CA . ALA A 1 193 ? -20.503 -0.933 2.161 1.00 76.44 193 ALA A CA 1
ATOM 1604 C C . ALA A 1 193 ? -20.862 0.160 3.173 1.00 76.44 193 ALA A C 1
ATOM 1606 O O . ALA A 1 193 ? -20.781 -0.064 4.381 1.00 76.44 193 ALA A O 1
ATOM 1607 N N . MET A 1 194 ? -21.305 1.322 2.684 1.00 80.50 194 MET A N 1
ATOM 1608 C CA . MET A 1 194 ? -21.731 2.425 3.544 1.00 80.50 194 MET A CA 1
ATOM 1609 C C . MET A 1 194 ? -22.931 2.040 4.412 1.00 80.50 194 MET A C 1
ATOM 1611 O O . MET A 1 194 ? -22.949 2.368 5.591 1.00 80.50 194 MET A O 1
ATOM 1615 N N . GLU A 1 195 ? -23.918 1.327 3.870 1.00 85.50 195 GLU A N 1
ATOM 1616 C CA . GLU A 1 195 ? -25.078 0.855 4.636 1.00 85.50 195 GLU A CA 1
ATOM 1617 C C . GLU A 1 195 ? -24.676 -0.134 5.731 1.00 85.50 195 GLU A C 1
ATOM 1619 O O . GLU A 1 195 ? -25.081 0.037 6.881 1.00 85.50 195 GLU A O 1
ATOM 1624 N N . LYS A 1 196 ? -23.836 -1.126 5.400 1.00 79.62 196 LYS A N 1
ATOM 1625 C CA . LYS A 1 196 ? -23.327 -2.099 6.376 1.00 79.62 196 LYS A CA 1
ATOM 1626 C C . LYS A 1 196 ? -22.581 -1.414 7.512 1.00 79.62 196 LYS A C 1
ATOM 1628 O O . LYS A 1 196 ? -22.790 -1.778 8.661 1.00 79.62 196 LYS A O 1
ATOM 1633 N N . ILE A 1 197 ? -21.758 -0.411 7.209 1.00 71.44 197 ILE A N 1
ATOM 1634 C CA . ILE A 1 197 ? -20.949 0.260 8.230 1.00 71.44 197 ILE A CA 1
ATOM 1635 C C . ILE A 1 197 ? -21.748 1.309 9.005 1.00 71.44 197 ILE A C 1
ATOM 1637 O O . ILE A 1 197 ? -21.589 1.408 10.211 1.00 71.44 197 ILE A O 1
ATOM 1641 N N . ASN A 1 198 ? -22.687 2.022 8.384 1.00 79.94 198 ASN A N 1
ATOM 1642 C CA . ASN A 1 198 ? -23.592 2.913 9.119 1.00 79.94 198 ASN A CA 1
ATOM 1643 C C . ASN A 1 198 ? -24.538 2.147 10.059 1.00 79.94 198 ASN A C 1
ATOM 1645 O O . ASN A 1 198 ? -25.031 2.715 11.033 1.00 79.94 198 ASN A O 1
ATOM 1649 N N . ALA A 1 199 ? -24.811 0.871 9.770 1.00 81.00 199 ALA A N 1
ATOM 1650 C CA . ALA A 1 199 ? -25.566 -0.005 10.660 1.00 81.00 199 ALA A CA 1
ATOM 1651 C C . ALA A 1 199 ? -24.753 -0.456 11.887 1.00 81.00 199 ALA A C 1
ATOM 1653 O O . ALA A 1 199 ? -25.341 -0.855 12.896 1.00 81.00 199 ALA A O 1
ATOM 1654 N N . ILE A 1 200 ? -23.421 -0.365 11.828 1.00 74.56 200 ILE A N 1
ATOM 1655 C CA . ILE A 1 200 ? -22.552 -0.593 12.975 1.00 74.56 200 ILE A CA 1
ATOM 1656 C C . ILE A 1 200 ? -22.726 0.591 13.930 1.00 74.56 200 ILE A C 1
ATOM 1658 O O . ILE A 1 200 ? -22.330 1.721 13.644 1.00 74.56 200 ILE A O 1
ATOM 1662 N N . LYS A 1 201 ? -23.321 0.331 15.094 1.00 62.81 201 LYS A N 1
ATOM 1663 C CA . LYS A 1 201 ? -23.335 1.293 16.197 1.00 62.81 201 LYS A CA 1
ATOM 1664 C C . LYS A 1 201 ? -21.909 1.384 16.748 1.00 62.81 201 LYS A C 1
ATOM 1666 O O . LYS A 1 201 ? -21.424 0.407 17.317 1.00 62.81 201 LYS A O 1
ATOM 1671 N N . ILE A 1 202 ? -21.248 2.518 16.515 1.00 59.44 202 ILE A N 1
ATOM 1672 C CA . ILE A 1 202 ? -19.986 2.908 17.163 1.00 59.44 202 ILE A CA 1
ATOM 1673 C C . ILE A 1 202 ? -20.314 3.827 18.335 1.00 59.44 202 ILE A C 1
ATOM 1675 O O . ILE A 1 202 ? -21.131 4.756 18.118 1.00 59.44 202 ILE A O 1
#

InterPro domains:
  IPR000744 NSF attachment protein [PF14938] (6-86)
  IPR011990 Tetratricopeptide-like helical domain superfamily [G3DSA:1.25.40.10] (1-95)
  IPR011990 Tetratricopeptide-like helical domain superfamily [SSF48452] (6-88)

Foldseek 3Di:
DPVVPPPCLVVQLVVLCVVLVVCVVVVHPVNLVSLVVSLVSCVVVVVLLVSLQSLQVVLLSCCPPVVNNVSSVVSQVVSVVSCVVVVNDDDDPPDLVNLLVLLVVLLVCLVPPNVVNLVSLVVVLVVLVPRSHDHNLSVQLNVLSVVLNVVLVVDDDVRSVVCCVVCVVVSSVSSLVSVLPDPVDDPVSNVVSCVSNVVRDD

Radius of gyration: 19.5 Å; chains: 1; bounding box: 56×31×50 Å

Organism: Thelohanellus kitauei (NCBI:txid669202)